Protein AF-A0AAV8D6K4-F1 (afdb_monomer)

Mean predicted aligned error: 6.18 Å

pLDDT: mean 89.31, std 12.91, range [36.22, 97.75]

Sequence (215 aa):
MILIIQLLLLISPSKTKAAEFDVGALPGCPDSCGGVTIPHPFGIGPNCSLSEVFELICKATINGTFAPHWGDFMLLDISLTLGQARMTNPISSQCYNRTTKKENYNDWKFDSGAFWFNHEKNKFFVIGCDTLAYVNFTNDENSYLGGCVSGCNSLETLTDGSCSGIGCCETSIPKGPYYLDFWFDDNFNSSMVSNFSPCSHAMLREEAGFMFNTD

Secondary structure (DSSP, 8-state):
-EEEEEP--------SS------SPPTTS--EETTEE--TT-EESTT-SSSGGGEEEEEE-TTS-EEEEETTEEEEEEETTTTEEEEE---EEEEEETTTTEEEEE--EEE-SS-EE-TTTEEEEEESSSEEEEEEEE-SS-EEEEEEEE--S-GGG--TT--BSSSEEEEEPPSS--EEEEEE-TT--GGGTTTT--EEEEEEEEGGG------

Organism: NCBI:txid906938

Nearest PDB structures (foldseek):
  7y1c-assembly1_Y  TM=4.227E-01  e=4.461E-01  Klebsiella phage Kp9
  4o9g-assembly1_B  TM=3.697E-01  e=3.994E-01  Thermoanaerobacterium thermosaccharolyticum
  8vbx-assembly1_A  TM=2.723E-01  e=1.252E-01  Pectobacterium phage PhiM1
  2ea7-assembly1_C  TM=3.488E-01  e=4.714E-01  Vigna angularis
  2ea7-assembly1_A  TM=3.496E-01  e=9.670E-01  Vigna angularis

Radius of gyration: 19.87 Å; Cα contacts (8 Å, |Δi|>4): 513; chains: 1; bounding box: 48×36×55 Å

Solvent-accessible surface area (backbone atoms only — not comparable to full-atom values): 11765 Å² total; per-residue (Å²): 82,52,31,43,34,32,52,80,71,84,77,70,90,65,96,60,79,85,76,74,75,57,81,46,33,44,90,96,37,55,45,57,35,61,89,29,62,31,33,50,55,28,16,45,60,90,88,22,27,79,45,78,92,34,43,35,47,75,40,76,45,97,86,76,46,46,35,30,19,51,86,93,26,43,50,67,44,65,37,78,91,76,30,32,35,35,30,41,46,81,68,24,36,45,32,42,37,82,88,80,71,42,77,44,76,44,69,50,69,46,75,57,88,76,37,24,44,32,38,92,50,27,30,38,37,30,41,23,29,39,38,36,37,38,34,40,38,27,45,98,88,50,77,45,82,47,62,30,51,12,41,58,92,53,79,87,79,50,53,70,64,45,48,83,29,45,41,16,12,61,32,82,48,68,82,57,25,30,31,42,40,42,48,69,45,85,90,41,59,22,74,92,40,41,91,84,28,32,48,30,38,39,36,65,30,33,48,95,81,61,70,48,69,88,125

InterPro domains:
  IPR025287 Wall-associated receptor kinase, galacturonan-binding domain [PF13947] (29-86)

Structure (mmCIF, N/CA/C/O backbone):
data_AF-A0AAV8D6K4-F1
#
_entry.id   AF-A0AAV8D6K4-F1
#
loop_
_atom_site.group_PDB
_atom_site.id
_atom_site.type_symbol
_atom_site.label_atom_id
_atom_site.label_alt_id
_atom_site.label_comp_id
_atom_site.label_asym_id
_atom_site.label_entity_id
_atom_site.label_seq_id
_atom_site.pdbx_PDB_ins_code
_atom_site.Cartn_x
_atom_site.Cartn_y
_atom_site.Cartn_z
_atom_site.occupancy
_atom_site.B_iso_or_equiv
_atom_site.auth_seq_id
_atom_site.auth_comp_id
_atom_site.auth_asym_id
_atom_site.auth_atom_id
_atom_site.pdbx_PDB_model_num
ATOM 1 N N . MET A 1 1 ? -3.703 3.431 -4.422 1.00 87.06 1 MET A N 1
ATOM 2 C CA . MET A 1 1 ? -4.084 2.015 -4.626 1.00 87.06 1 MET A CA 1
ATOM 3 C C . MET A 1 1 ? -5.089 1.608 -3.548 1.00 87.06 1 MET A C 1
ATOM 5 O O . MET A 1 1 ? -5.172 2.366 -2.599 1.00 87.06 1 MET A O 1
ATOM 9 N N . ILE A 1 2 ? -5.899 0.546 -3.691 1.00 91.75 2 ILE A N 1
ATOM 10 C CA . ILE A 1 2 ? -6.841 0.091 -2.639 1.00 91.75 2 ILE A CA 1
ATOM 11 C C . ILE A 1 2 ? -6.297 -1.178 -1.987 1.00 91.75 2 ILE A C 1
ATOM 13 O O . ILE A 1 2 ? -5.962 -2.124 -2.699 1.00 91.75 2 ILE A O 1
ATOM 17 N N . LEU A 1 3 ? -6.271 -1.211 -0.656 1.00 92.25 3 LEU A N 1
ATOM 18 C CA . LEU A 1 3 ? -5.969 -2.401 0.136 1.00 92.25 3 LEU A CA 1
ATOM 19 C C . LEU A 1 3 ? -7.034 -2.637 1.209 1.00 92.25 3 LEU A C 1
ATOM 21 O O . LEU A 1 3 ? -7.811 -1.740 1.551 1.00 92.25 3 LEU A O 1
ATOM 25 N N . ILE A 1 4 ? -7.036 -3.850 1.759 1.00 93.31 4 ILE A N 1
ATOM 26 C CA . ILE A 1 4 ? -7.942 -4.268 2.831 1.00 93.31 4 ILE A CA 1
ATOM 27 C C . ILE A 1 4 ? -7.167 -4.526 4.119 1.00 93.31 4 ILE A C 1
ATOM 29 O O . ILE A 1 4 ? -6.252 -5.348 4.148 1.00 93.31 4 ILE A O 1
ATOM 33 N N . ILE A 1 5 ? -7.585 -3.899 5.211 1.00 92.81 5 ILE A N 1
ATOM 34 C CA . ILE A 1 5 ? -7.131 -4.270 6.553 1.00 92.81 5 ILE A CA 1
ATOM 35 C C . ILE A 1 5 ? -8.176 -5.141 7.248 1.00 92.81 5 ILE A C 1
ATOM 37 O O . ILE A 1 5 ? -9.380 -4.997 7.027 1.00 92.81 5 ILE A O 1
ATOM 41 N N . GLN A 1 6 ? -7.706 -6.049 8.092 1.00 92.19 6 GLN A N 1
ATOM 42 C CA . GLN A 1 6 ? -8.512 -6.849 8.994 1.00 92.19 6 GLN A CA 1
ATOM 43 C C . GLN A 1 6 ? -8.582 -6.143 10.352 1.00 92.19 6 GLN A C 1
ATOM 45 O O . GLN A 1 6 ? -7.567 -5.891 11.001 1.00 92.19 6 GLN A O 1
ATOM 50 N N . LEU A 1 7 ? -9.802 -5.857 10.789 1.00 87.00 7 LEU A N 1
ATOM 51 C CA . LEU A 1 7 ? -10.106 -5.333 12.108 1.00 87.00 7 LEU A CA 1
ATOM 52 C C . LEU A 1 7 ? -10.040 -6.492 13.104 1.00 87.00 7 LEU A C 1
ATOM 54 O O . LEU A 1 7 ? -10.815 -7.447 13.015 1.00 87.00 7 LEU A O 1
ATOM 58 N N . LEU A 1 8 ? -9.111 -6.420 14.055 1.00 70.38 8 LEU A N 1
ATOM 59 C CA . LEU A 1 8 ? -9.079 -7.316 15.208 1.00 70.38 8 LEU A CA 1
ATOM 60 C C . LEU A 1 8 ? -10.223 -6.931 16.149 1.00 70.38 8 LEU A C 1
ATOM 62 O O . LEU A 1 8 ? -10.040 -6.222 17.135 1.00 70.38 8 LEU A O 1
ATOM 66 N N . LEU A 1 9 ? -11.440 -7.359 15.821 1.00 59.53 9 LEU A N 1
ATOM 67 C CA . LEU A 1 9 ? -12.560 -7.240 16.743 1.00 59.53 9 LEU A CA 1
ATOM 68 C C . LEU A 1 9 ? -12.293 -8.203 17.903 1.00 59.53 9 LEU A C 1
ATOM 70 O O . LEU A 1 9 ? -12.163 -9.410 17.697 1.00 59.53 9 LEU A O 1
ATOM 74 N N . LEU A 1 10 ? -12.175 -7.666 19.120 1.00 46.62 10 LEU A N 1
ATOM 75 C CA . LEU A 1 10 ? -12.068 -8.445 20.352 1.00 46.62 10 LEU A CA 1
ATOM 76 C C . LEU A 1 10 ? -13.366 -9.240 20.549 1.00 46.62 10 LEU A C 1
ATOM 78 O O . LEU A 1 10 ? -14.276 -8.808 21.255 1.00 46.62 10 LEU A O 1
ATOM 82 N N . ILE A 1 11 ? -13.473 -10.413 19.926 1.00 42.44 11 ILE A N 1
ATOM 83 C CA . ILE A 1 11 ? -14.537 -11.363 20.240 1.00 42.44 11 ILE A CA 1
ATOM 84 C C . ILE A 1 11 ? -14.150 -12.016 21.569 1.00 42.44 11 ILE A C 1
ATOM 86 O O . ILE A 1 11 ? -13.558 -13.092 21.610 1.00 42.44 11 ILE A O 1
ATOM 90 N N . SER A 1 12 ? -14.457 -11.349 22.681 1.00 36.22 12 SER A N 1
ATOM 91 C CA . SER A 1 12 ? -14.484 -12.023 23.978 1.00 36.22 12 SER A CA 1
ATOM 92 C C . SER A 1 12 ? -15.510 -13.161 23.882 1.00 36.22 12 SER A C 1
ATOM 94 O O . SER A 1 12 ? -16.661 -12.885 23.530 1.00 36.22 12 SER A O 1
ATOM 96 N N . PRO A 1 13 ? -15.168 -14.428 24.189 1.00 38.78 13 PRO A N 1
ATOM 97 C CA . PRO A 1 13 ? -16.145 -15.507 24.250 1.00 38.78 13 PRO A CA 1
ATOM 98 C C . PRO A 1 13 ? -16.976 -15.355 25.532 1.00 38.78 13 PRO A C 1
ATOM 100 O O . PRO A 1 13 ? -16.853 -16.126 26.482 1.00 38.78 13 PRO A O 1
ATOM 103 N N . SER A 1 14 ? -17.821 -14.331 25.586 1.00 39.22 14 SER A N 1
ATOM 104 C CA . SER A 1 14 ? -18.783 -14.150 26.664 1.00 39.22 14 SER A CA 1
ATOM 105 C C . SER A 1 14 ? -20.020 -14.983 26.350 1.00 39.22 14 SER A C 1
ATOM 107 O O . SER A 1 14 ? -20.708 -14.760 25.357 1.00 39.22 14 SER A O 1
ATOM 109 N N . LYS A 1 15 ? -20.324 -15.959 27.211 1.00 44.03 15 LYS A N 1
ATOM 110 C CA . LYS A 1 15 ? -21.619 -16.653 27.224 1.00 44.03 15 LYS A CA 1
ATOM 111 C C . LYS A 1 15 ? -22.705 -15.681 27.689 1.00 44.03 15 LYS A C 1
ATOM 113 O O . LYS A 1 15 ? -23.107 -15.702 28.849 1.00 44.03 15 LYS A O 1
ATOM 118 N N . THR A 1 16 ? -23.170 -14.793 26.824 1.00 40.78 16 THR A N 1
ATOM 119 C CA . THR A 1 16 ? -24.381 -13.988 27.040 1.00 40.78 16 THR A CA 1
ATOM 120 C C . THR A 1 16 ? -24.897 -13.533 25.676 1.00 40.78 16 THR A C 1
ATOM 122 O O . THR A 1 16 ? -24.140 -13.580 24.712 1.00 40.78 16 THR A O 1
ATOM 125 N N . LYS A 1 17 ? -26.198 -13.212 25.580 1.00 40.19 17 LYS A N 1
ATOM 126 C CA . LYS A 1 17 ? -26.925 -12.841 24.348 1.00 40.19 17 LYS A CA 1
ATOM 127 C C . LYS A 1 17 ? -26.039 -12.123 23.324 1.00 40.19 17 LYS A C 1
ATOM 129 O O . LYS A 1 17 ? -25.293 -11.238 23.725 1.00 40.19 17 LYS A O 1
ATOM 134 N N . ALA A 1 18 ? -26.183 -12.497 22.046 1.00 39.28 18 ALA A N 1
ATOM 135 C CA . ALA A 1 18 ? -25.525 -11.857 20.908 1.00 39.28 18 ALA A CA 1
ATOM 136 C C . ALA A 1 18 ? -25.394 -10.350 21.159 1.00 39.28 18 ALA A C 1
ATOM 138 O O . ALA A 1 18 ? -26.408 -9.661 21.265 1.00 39.28 18 ALA A O 1
ATOM 139 N N . ALA A 1 19 ? -24.161 -9.880 21.355 1.00 43.59 19 ALA A N 1
ATOM 140 C CA . ALA A 1 19 ? -23.895 -8.457 21.361 1.00 43.59 19 ALA A CA 1
ATOM 141 C C . ALA A 1 19 ? -24.289 -7.969 19.968 1.00 43.59 19 ALA A C 1
ATOM 143 O O . ALA A 1 19 ? -23.699 -8.398 18.974 1.00 43.59 19 ALA A O 1
ATOM 144 N N . GLU A 1 20 ? -25.339 -7.157 19.884 1.00 45.62 20 GLU A N 1
ATOM 145 C CA . GLU A 1 20 ? -25.573 -6.360 18.690 1.00 45.62 20 GLU A CA 1
ATOM 146 C C . GLU A 1 20 ? -24.316 -5.504 18.534 1.00 45.62 20 GLU A C 1
ATOM 148 O O . GLU A 1 20 ? -24.018 -4.667 19.386 1.00 45.62 20 GLU A O 1
ATOM 153 N N . PHE A 1 21 ? -23.511 -5.790 17.506 1.00 51.59 21 PHE A N 1
ATOM 154 C CA . PHE A 1 21 ? -22.532 -4.820 17.040 1.00 51.59 21 PHE A CA 1
ATOM 155 C C . PHE A 1 21 ? -23.336 -3.570 16.727 1.00 51.59 21 PHE A C 1
ATOM 157 O O . PHE A 1 21 ? -24.184 -3.615 15.834 1.00 51.59 21 PHE A O 1
ATOM 164 N N . ASP A 1 22 ? -23.139 -2.510 17.507 1.00 54.12 22 ASP A N 1
ATOM 165 C CA . ASP A 1 22 ? -23.798 -1.247 17.227 1.00 54.12 22 ASP A CA 1
ATOM 166 C C . ASP A 1 22 ? -23.313 -0.793 15.848 1.00 54.12 22 ASP A C 1
ATOM 168 O O . ASP A 1 22 ? -22.132 -0.519 15.636 1.00 54.12 22 ASP A O 1
ATOM 172 N N . VAL A 1 23 ? -24.217 -0.851 14.872 1.00 65.12 23 VAL A N 1
ATOM 173 C CA . VAL A 1 23 ? -23.925 -0.548 13.465 1.00 65.12 23 VAL A CA 1
ATOM 174 C C . VAL A 1 23 ? -23.790 0.972 13.271 1.00 65.12 23 VAL A C 1
ATOM 176 O O . VAL A 1 23 ? -23.446 1.428 12.183 1.00 65.12 23 VAL A O 1
ATOM 179 N N . GLY A 1 24 ? -24.056 1.765 14.316 1.00 82.12 24 GLY A N 1
ATOM 180 C CA . GLY A 1 24 ? -23.991 3.221 14.303 1.00 82.12 24 GLY A CA 1
ATOM 181 C C . GLY A 1 24 ? -22.748 3.814 14.968 1.00 82.12 24 GLY A C 1
ATOM 182 O O . GLY A 1 24 ? -21.944 3.135 15.611 1.00 82.12 24 GLY A O 1
ATOM 183 N N . ALA A 1 25 ? -22.600 5.128 14.807 1.00 91.25 25 ALA A N 1
ATOM 184 C CA . ALA A 1 25 ? -21.676 5.920 15.608 1.00 91.25 25 ALA A CA 1
ATOM 185 C C . ALA A 1 25 ? -22.164 6.056 17.055 1.00 91.25 25 ALA A C 1
ATOM 187 O O . ALA A 1 25 ? -23.356 5.947 17.349 1.00 91.25 25 ALA A O 1
ATOM 188 N N . LEU A 1 26 ? -21.232 6.387 17.952 1.00 92.44 26 LEU A N 1
ATOM 189 C CA . LEU A 1 26 ? -21.556 6.788 19.319 1.00 92.44 26 LEU A CA 1
ATOM 190 C C . LEU A 1 26 ? -22.576 7.951 19.331 1.00 92.44 26 LEU A C 1
ATOM 192 O O . LEU A 1 26 ? -22.467 8.874 18.518 1.00 92.44 26 LEU A O 1
ATOM 196 N N . PRO A 1 27 ? -23.558 7.964 20.254 1.00 92.12 27 PRO A N 1
ATOM 197 C CA . PRO A 1 27 ? -24.543 9.038 20.330 1.00 92.12 27 PRO A CA 1
ATOM 198 C C . PRO A 1 27 ? -23.899 10.425 20.452 1.00 92.12 27 PRO A C 1
ATOM 200 O O . PRO A 1 27 ? -23.097 10.673 21.349 1.00 92.12 27 PRO A O 1
ATOM 203 N N . GLY A 1 28 ? -24.288 11.346 19.566 1.00 93.94 28 GLY A N 1
ATOM 204 C CA . GLY A 1 28 ? -23.727 12.701 19.511 1.00 93.94 28 GLY A CA 1
ATOM 205 C C . GLY A 1 28 ? -22.452 12.833 18.671 1.00 93.94 28 GLY A C 1
ATOM 206 O O . GLY A 1 28 ? -21.945 13.945 18.534 1.00 93.94 28 GLY A O 1
ATOM 207 N N . CYS A 1 29 ? -21.968 11.739 18.080 1.00 96.75 29 CYS A N 1
ATOM 208 C CA . CYS A 1 29 ? -20.830 11.731 17.170 1.00 96.75 29 CYS A CA 1
ATOM 209 C C . CYS A 1 29 ? -21.268 11.682 15.700 1.00 96.75 29 CYS A C 1
ATOM 211 O O . CYS A 1 29 ? -22.356 11.184 15.398 1.00 96.75 29 CYS A O 1
ATOM 213 N N . PRO A 1 30 ? -20.434 12.180 14.769 1.00 96.31 30 PRO A N 1
ATOM 214 C CA . PRO A 1 30 ? -20.684 12.029 13.341 1.00 96.31 30 PRO A CA 1
ATOM 215 C C . PRO A 1 30 ? -20.755 10.551 12.943 1.00 96.31 30 PRO A C 1
ATOM 217 O O . PRO A 1 30 ? -19.841 9.783 13.235 1.00 96.31 30 PRO A O 1
ATOM 220 N N . ASP A 1 31 ? -21.821 10.179 12.237 1.00 95.56 31 ASP A N 1
ATOM 221 C CA . ASP A 1 31 ? -22.069 8.820 11.741 1.00 95.56 31 ASP A CA 1
ATOM 222 C C . ASP A 1 31 ? -21.522 8.569 10.333 1.00 95.56 31 ASP A C 1
ATOM 224 O O . ASP A 1 31 ? -21.552 7.445 9.832 1.00 95.56 31 ASP A O 1
ATOM 228 N N . SER A 1 32 ? -21.033 9.616 9.674 1.00 95.88 32 SER A N 1
ATOM 229 C CA . SER A 1 32 ? -20.565 9.554 8.301 1.00 95.88 32 SER A CA 1
ATOM 230 C C . SER A 1 32 ? -19.600 10.692 7.967 1.00 95.88 32 SER A C 1
ATOM 232 O O . SER A 1 32 ? -19.623 11.774 8.555 1.00 95.88 32 SER A O 1
ATOM 234 N N . CYS A 1 33 ? -18.735 10.449 6.986 1.00 96.75 33 CYS A N 1
ATOM 235 C CA . CYS A 1 33 ? -17.894 11.462 6.356 1.00 96.75 33 CYS A CA 1
ATOM 236 C C . CYS A 1 33 ? -17.706 11.080 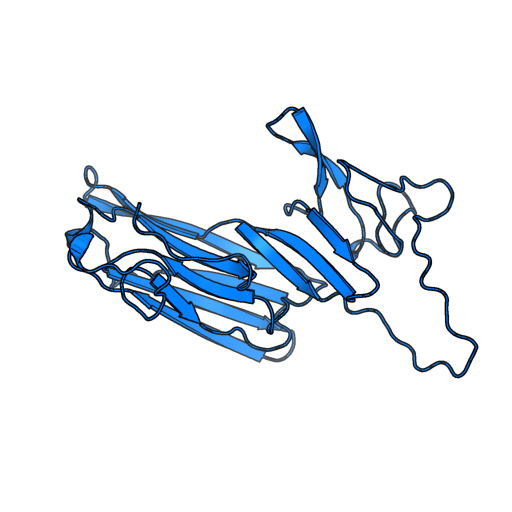4.889 1.00 96.75 33 CYS A C 1
ATOM 238 O O . CYS A 1 33 ? -17.358 9.943 4.588 1.00 96.75 33 CYS A O 1
ATOM 240 N N . GLY A 1 34 ? -17.949 11.999 3.951 1.00 94.25 34 GLY A N 1
ATOM 241 C CA . GLY A 1 34 ? -17.669 11.721 2.537 1.00 94.25 34 GLY A CA 1
ATOM 242 C C . GLY A 1 34 ? -18.483 10.589 1.905 1.00 94.25 34 GLY A C 1
ATOM 243 O O . GLY A 1 34 ? -18.041 10.009 0.921 1.00 94.25 34 GLY A O 1
ATOM 244 N N . GLY A 1 35 ? -19.637 10.239 2.481 1.00 93.12 35 GLY A N 1
ATOM 245 C CA . GLY A 1 35 ? -20.432 9.079 2.062 1.00 93.12 35 GLY A CA 1
ATOM 246 C C . GLY A 1 35 ? -19.975 7.740 2.654 1.00 93.12 35 GLY A C 1
ATOM 247 O O . GLY A 1 35 ? -20.595 6.723 2.365 1.00 93.12 35 GLY A O 1
ATOM 248 N N . VAL A 1 36 ? -18.941 7.732 3.498 1.00 95.56 36 VAL A N 1
ATOM 249 C CA . VAL A 1 36 ? -18.495 6.555 4.255 1.00 95.56 36 VAL A CA 1
ATOM 250 C C . VAL A 1 36 ? -19.143 6.584 5.636 1.00 95.56 36 VAL A C 1
ATOM 252 O O . VAL A 1 36 ? -19.017 7.580 6.351 1.00 95.56 36 VAL A O 1
ATOM 255 N N . THR A 1 37 ? -19.830 5.506 6.011 1.00 95.75 37 THR A N 1
ATOM 256 C CA . THR A 1 37 ? -20.395 5.321 7.356 1.00 95.75 37 THR A CA 1
ATOM 257 C C . THR A 1 37 ? -19.285 5.071 8.373 1.00 95.75 37 THR A C 1
ATOM 259 O O . THR A 1 37 ? -18.358 4.307 8.110 1.00 95.75 37 THR A O 1
ATOM 262 N N . ILE A 1 38 ? -19.390 5.702 9.543 1.00 96.00 38 ILE A N 1
ATOM 263 C CA . ILE A 1 38 ? -18.428 5.615 10.643 1.00 96.00 38 ILE A CA 1
ATOM 264 C C . ILE A 1 38 ?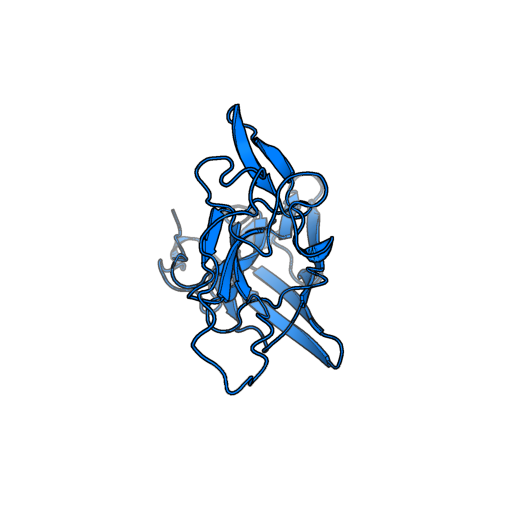 -19.090 4.911 11.829 1.00 96.00 38 ILE A C 1
ATOM 266 O O . ILE A 1 38 ? -19.772 5.558 12.621 1.00 96.00 38 ILE A O 1
ATOM 270 N N . PRO A 1 39 ? -18.932 3.587 11.957 1.00 93.94 39 PRO A N 1
ATOM 271 C CA . PRO A 1 39 ? -19.501 2.854 13.073 1.00 93.94 39 PRO A CA 1
ATOM 272 C C . PRO A 1 39 ? -18.511 2.768 14.242 1.00 93.94 39 PRO A C 1
ATOM 274 O O . PRO A 1 39 ? -17.294 2.709 14.044 1.00 93.94 39 PRO A O 1
ATOM 277 N N . HIS A 1 40 ? -19.021 2.668 15.468 1.00 90.69 40 HIS A N 1
ATOM 278 C CA . HIS A 1 40 ? -18.185 2.359 16.628 1.00 90.69 40 HIS A CA 1
ATOM 279 C C . HIS A 1 40 ? -17.490 0.989 16.429 1.00 90.69 40 HIS A C 1
ATOM 281 O O . HIS A 1 40 ? -18.150 0.032 16.025 1.00 90.69 40 HIS A O 1
ATOM 287 N N . PRO A 1 41 ? -16.178 0.821 16.697 1.00 92.44 41 PRO A N 1
ATOM 288 C CA . PRO A 1 41 ? -15.310 1.637 17.556 1.00 92.44 41 PRO A CA 1
ATOM 289 C C . PRO A 1 41 ? -14.663 2.865 16.910 1.00 92.44 41 PRO A C 1
ATOM 291 O O . PRO A 1 41 ? -13.971 3.606 17.613 1.00 92.44 41 PRO A O 1
ATOM 294 N N . PHE A 1 42 ? -14.867 3.087 15.611 1.00 94.25 42 PHE A N 1
ATOM 295 C CA . PHE A 1 42 ? -14.349 4.263 14.918 1.00 94.25 42 PHE A CA 1
ATOM 296 C C . PHE A 1 42 ? -15.137 5.516 15.265 1.00 94.25 42 PHE A C 1
ATOM 298 O O . PHE A 1 42 ? -16.328 5.457 15.567 1.00 94.25 42 PHE A O 1
ATOM 305 N N . GLY A 1 43 ? -14.468 6.664 15.186 1.00 95.69 43 GLY A N 1
ATOM 306 C CA . GLY A 1 43 ? -15.106 7.932 15.500 1.00 95.69 43 GLY A CA 1
ATOM 307 C C . GLY A 1 43 ? -14.357 9.148 15.005 1.00 95.69 43 GLY A C 1
ATOM 308 O O . GLY A 1 43 ? -13.137 9.125 14.866 1.00 95.69 43 GLY A O 1
ATOM 309 N N . ILE A 1 44 ? -15.110 10.221 14.771 1.00 97.06 44 ILE A N 1
ATOM 310 C CA . ILE A 1 44 ? -14.582 11.527 14.379 1.00 97.06 44 ILE A CA 1
ATOM 311 C C . ILE A 1 44 ? -14.852 12.517 15.507 1.00 97.06 44 ILE A C 1
ATOM 313 O O . ILE A 1 44 ? -16.005 12.813 15.820 1.00 97.06 44 ILE A O 1
ATOM 317 N N . GLY A 1 45 ? -13.783 13.073 16.069 1.00 95.81 45 GLY A N 1
ATOM 318 C CA . GLY A 1 45 ? -13.849 14.090 17.112 1.00 95.81 45 GLY A CA 1
ATOM 319 C C . GLY A 1 45 ? -13.694 13.552 18.540 1.00 95.81 45 GLY A C 1
ATOM 320 O O . GLY A 1 45 ? -13.541 12.347 18.757 1.00 95.81 45 GLY A O 1
ATOM 321 N N . PRO A 1 46 ? -13.702 14.456 19.535 1.00 95.06 46 PRO A N 1
ATOM 322 C CA . PRO A 1 46 ? -13.358 14.118 20.913 1.00 95.06 46 PRO A CA 1
ATOM 323 C C . PRO A 1 46 ? -14.329 13.108 21.529 1.00 95.06 46 PRO A C 1
ATOM 325 O O . PRO A 1 46 ? -15.537 13.331 21.520 1.00 95.06 46 PRO A O 1
ATOM 328 N N . ASN A 1 47 ? -13.792 12.039 22.127 1.00 94.62 47 ASN A N 1
ATOM 329 C CA . ASN A 1 47 ? -14.553 10.956 22.770 1.00 94.62 47 ASN A CA 1
ATOM 330 C C . ASN A 1 47 ? -15.535 10.217 21.841 1.00 94.62 47 ASN A C 1
ATOM 332 O O . ASN A 1 47 ? -16.482 9.598 22.324 1.00 94.62 47 ASN A O 1
ATOM 336 N N . CYS A 1 48 ? -15.323 10.281 20.523 1.00 96.00 48 CYS A N 1
ATOM 337 C CA . CYS A 1 48 ? -16.172 9.600 19.546 1.00 96.00 48 CYS A CA 1
ATOM 338 C C . CYS A 1 48 ? -15.640 8.244 19.088 1.00 96.00 48 CYS A C 1
ATOM 340 O O . CYS A 1 48 ? -16.373 7.505 18.438 1.00 96.00 48 CYS A O 1
ATOM 342 N N . SER A 1 49 ? -14.389 7.918 19.401 1.00 94.69 49 SER A N 1
ATOM 343 C CA . SER A 1 49 ? -13.767 6.624 19.131 1.00 94.69 49 SER A CA 1
ATOM 344 C C . SER A 1 49 ? -13.504 5.874 20.439 1.00 94.69 49 SER A C 1
ATOM 346 O O . SER A 1 49 ? -13.395 6.475 21.509 1.00 94.69 49 SER A O 1
ATOM 348 N N . LEU A 1 50 ? -13.382 4.546 20.360 1.00 92.62 50 LEU A N 1
ATOM 349 C CA . LEU A 1 50 ? -13.070 3.701 21.522 1.00 92.62 50 LEU A CA 1
ATOM 350 C C . LEU A 1 50 ? -11.685 4.011 22.119 1.00 92.62 50 LEU A C 1
ATOM 352 O O . LEU A 1 50 ? -11.472 3.887 23.323 1.00 92.62 50 LEU A O 1
ATOM 356 N N . SER A 1 51 ? -10.736 4.376 21.258 1.00 91.31 51 SER A N 1
ATOM 357 C CA . SER A 1 51 ? -9.362 4.744 21.599 1.00 91.31 51 SER A CA 1
ATOM 358 C C . SER A 1 51 ? -8.699 5.439 20.408 1.00 91.31 51 SER A C 1
ATOM 360 O O . SER A 1 51 ? -9.227 5.390 19.296 1.00 91.31 51 SER A O 1
ATOM 362 N N . GLU A 1 52 ? -7.501 5.990 20.609 1.00 90.69 52 GLU A N 1
ATOM 363 C CA . GLU A 1 52 ? -6.736 6.709 19.575 1.00 90.69 52 GLU A CA 1
ATOM 364 C C . GLU A 1 52 ? -6.522 5.889 18.288 1.00 90.69 52 GLU A C 1
ATOM 366 O O . GLU A 1 52 ? -6.629 6.428 17.193 1.00 90.69 52 GLU A O 1
ATOM 371 N N . VAL A 1 53 ? -6.332 4.564 18.378 1.00 89.38 53 VAL A N 1
ATOM 372 C CA . VAL A 1 53 ? -6.159 3.709 17.180 1.00 89.38 53 VAL A CA 1
ATOM 373 C C . VAL A 1 53 ? -7.390 3.656 16.261 1.00 89.38 53 VAL A C 1
ATOM 375 O O . VAL A 1 53 ? -7.260 3.306 15.090 1.00 89.38 53 VAL A O 1
ATOM 378 N N . PHE A 1 54 ? -8.573 4.009 16.773 1.00 92.25 54 PHE A N 1
ATOM 379 C CA . PHE A 1 54 ? -9.833 4.066 16.026 1.00 92.25 54 PHE A CA 1
ATOM 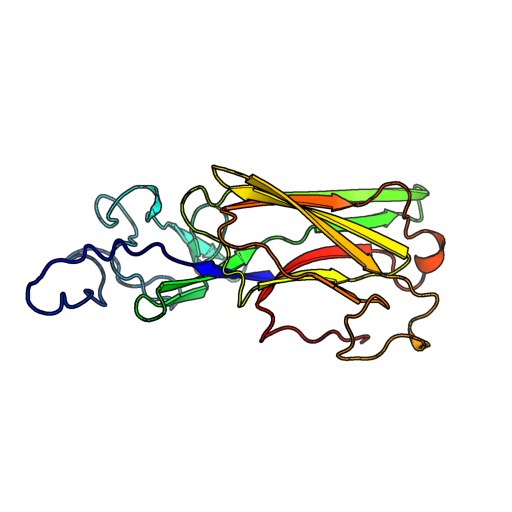380 C C . PHE A 1 54 ? -10.259 5.506 15.691 1.00 92.25 54 PHE A C 1
ATOM 382 O O . PHE A 1 54 ? -11.351 5.724 15.159 1.00 92.25 54 PHE A O 1
ATOM 389 N N . GLU A 1 55 ? -9.439 6.502 16.024 1.00 94.56 55 GLU A N 1
ATOM 390 C CA . GLU A 1 55 ? -9.734 7.893 15.704 1.00 94.56 55 GLU A CA 1
ATOM 391 C C . GLU A 1 55 ? -9.591 8.150 14.201 1.00 94.56 55 GLU A C 1
ATOM 393 O O . GLU A 1 55 ? -8.615 7.755 13.558 1.00 94.56 55 GLU A O 1
ATOM 398 N N . LEU A 1 56 ? -10.589 8.830 13.640 1.00 96.06 56 LEU A N 1
ATOM 399 C CA . LEU A 1 56 ? -10.640 9.232 12.245 1.00 96.06 56 LEU A CA 1
ATOM 400 C C . LEU A 1 56 ? -10.722 10.748 12.128 1.00 96.06 56 LEU A C 1
ATOM 402 O O . LEU A 1 56 ? -11.376 11.431 12.916 1.00 96.06 56 LEU A O 1
ATOM 406 N N . ILE A 1 57 ? -10.128 11.272 11.060 1.00 96.56 57 ILE A N 1
ATOM 407 C CA . ILE A 1 57 ? -10.188 12.693 10.726 1.00 96.56 57 ILE A CA 1
ATOM 408 C C . ILE A 1 57 ? -10.924 12.857 9.400 1.00 96.56 57 ILE A C 1
ATOM 410 O O . ILE A 1 57 ? -10.503 12.329 8.373 1.00 96.56 57 ILE A O 1
ATOM 414 N N . CYS A 1 58 ? -12.008 13.631 9.395 1.00 96.88 58 CYS A N 1
ATOM 415 C CA . CYS A 1 58 ? -12.709 13.992 8.165 1.00 96.88 58 CYS A CA 1
ATOM 416 C C . CYS A 1 58 ? -11.979 15.162 7.486 1.00 96.88 58 CYS A C 1
ATOM 418 O O . CYS A 1 58 ? -12.017 16.289 7.981 1.00 96.88 58 CYS A O 1
ATOM 420 N N . LYS A 1 59 ? -11.284 14.898 6.372 1.00 95.25 59 LYS A N 1
ATOM 421 C CA . LYS A 1 59 ? -10.477 15.898 5.647 1.00 95.25 59 LYS A CA 1
ATOM 422 C C . LYS A 1 59 ? -11.056 16.167 4.262 1.00 95.25 59 LYS A C 1
ATOM 424 O O . LYS A 1 59 ? -11.643 15.273 3.650 1.00 95.25 59 LYS A O 1
ATOM 429 N N . ALA A 1 60 ? -10.859 17.388 3.765 1.00 93.81 60 ALA A N 1
ATOM 430 C CA . ALA A 1 60 ? -11.166 17.725 2.382 1.00 93.81 60 ALA A CA 1
ATOM 431 C C . ALA A 1 60 ? -10.189 17.012 1.430 1.00 93.81 60 ALA A C 1
ATOM 433 O O . ALA A 1 60 ? -8.987 16.954 1.690 1.00 93.81 60 ALA A O 1
ATOM 434 N N . THR A 1 61 ? -10.706 16.477 0.330 1.00 87.56 61 THR A N 1
ATOM 435 C CA . THR A 1 61 ? -9.930 15.860 -0.747 1.00 87.56 61 THR A CA 1
ATOM 436 C C . THR A 1 61 ? -9.547 16.909 -1.792 1.00 87.56 61 THR A C 1
ATOM 438 O O . THR A 1 61 ? -10.100 18.010 -1.837 1.00 87.56 61 THR A O 1
ATOM 441 N N . ILE A 1 62 ? -8.634 16.547 -2.695 1.00 85.25 62 ILE A N 1
ATOM 442 C CA . ILE A 1 62 ? -8.198 17.403 -3.814 1.00 85.25 62 ILE A CA 1
ATOM 443 C C . ILE A 1 62 ? -9.379 17.808 -4.717 1.00 85.25 62 ILE A C 1
ATOM 445 O O . ILE A 1 62 ? -9.367 18.881 -5.313 1.00 85.25 62 ILE A O 1
ATOM 449 N N . ASN A 1 63 ? -10.430 16.986 -4.769 1.00 86.69 63 ASN A N 1
ATOM 450 C CA . ASN A 1 63 ? -11.619 17.231 -5.583 1.00 86.69 63 ASN A CA 1
ATOM 451 C C . ASN A 1 63 ? -12.671 18.102 -4.871 1.00 86.69 63 ASN A C 1
ATOM 453 O O . ASN A 1 63 ? -13.783 18.248 -5.372 1.00 86.69 63 ASN A O 1
ATOM 457 N N . GLY A 1 64 ? -12.359 18.647 -3.690 1.00 86.44 64 GLY A N 1
ATOM 458 C CA . GLY A 1 64 ? -13.285 19.463 -2.899 1.00 86.44 64 GLY A CA 1
ATOM 459 C C . GLY A 1 64 ? -14.384 18.666 -2.186 1.00 86.44 64 GLY A C 1
ATOM 460 O O . GLY A 1 64 ? -15.312 19.263 -1.644 1.00 86.44 64 GLY A O 1
ATOM 461 N N . THR A 1 65 ? -14.297 17.333 -2.171 1.00 91.88 65 THR A N 1
ATOM 462 C CA . THR A 1 65 ? -15.162 16.469 -1.350 1.00 91.88 65 THR A CA 1
ATOM 463 C C . THR A 1 65 ? -14.533 16.238 0.023 1.00 91.88 65 THR A C 1
ATOM 465 O O . THR A 1 65 ? -13.440 16.725 0.286 1.00 91.88 65 THR A O 1
ATOM 468 N N . PHE A 1 66 ? -15.194 15.495 0.910 1.00 94.94 66 PHE A N 1
ATOM 469 C CA . PHE A 1 66 ? -14.610 15.054 2.180 1.00 94.94 66 PHE A CA 1
ATOM 470 C C . PHE A 1 66 ? -14.410 13.544 2.169 1.00 94.94 66 PHE A C 1
ATOM 472 O O . PHE A 1 66 ? -15.130 12.847 1.460 1.00 94.94 66 PHE A O 1
ATOM 479 N N . ALA A 1 67 ? -13.456 13.049 2.951 1.00 95.75 67 ALA A N 1
ATOM 480 C CA . ALA A 1 67 ? -13.289 11.625 3.203 1.00 95.75 67 ALA A CA 1
ATOM 481 C C . ALA A 1 67 ? -12.688 11.379 4.598 1.00 95.75 67 ALA A C 1
ATOM 483 O O . ALA A 1 67 ? -11.878 12.192 5.074 1.00 95.75 67 ALA A O 1
ATOM 484 N N . PRO A 1 68 ? -13.069 10.280 5.271 1.00 96.75 68 PRO A N 1
ATOM 485 C CA . PRO A 1 68 ? -12.466 9.905 6.536 1.00 96.75 68 PRO A CA 1
ATOM 486 C C . PRO A 1 68 ? -11.051 9.401 6.288 1.00 96.75 68 PRO A C 1
ATOM 488 O O . PRO A 1 68 ? -10.806 8.614 5.376 1.00 96.75 68 PRO A O 1
ATOM 491 N N . HIS A 1 69 ? -10.119 9.863 7.107 1.00 94.25 69 HIS A N 1
ATOM 492 C CA . HIS A 1 69 ? -8.731 9.442 7.072 1.00 94.25 69 HIS A CA 1
ATOM 493 C C . HIS A 1 69 ? -8.353 8.794 8.390 1.00 94.25 69 HIS A C 1
ATOM 495 O O . HIS A 1 69 ? -8.661 9.319 9.461 1.00 94.25 69 HIS A O 1
ATOM 501 N N . TRP A 1 70 ? -7.636 7.689 8.282 1.00 91.31 70 TRP A N 1
ATOM 502 C CA . TRP A 1 70 ? -6.915 7.072 9.374 1.00 91.31 70 TRP A CA 1
ATOM 503 C C . TRP A 1 70 ? -5.426 7.338 9.153 1.00 91.31 70 TRP A C 1
ATOM 505 O O . TRP A 1 70 ? -4.827 6.817 8.213 1.00 91.31 70 TRP A O 1
ATOM 515 N N . GLY A 1 71 ? -4.855 8.254 9.939 1.00 86.50 71 GLY A N 1
ATOM 516 C CA . GLY A 1 71 ? -3.538 8.828 9.647 1.00 86.50 71 GLY A CA 1
ATOM 517 C C . GLY A 1 71 ? -3.500 9.499 8.265 1.00 86.50 71 GLY A C 1
ATOM 518 O O . GLY A 1 71 ? -4.256 10.443 7.996 1.00 86.50 71 GLY A O 1
ATOM 519 N N . ASP A 1 72 ? -2.630 8.986 7.393 1.00 84.31 72 ASP A N 1
ATOM 520 C CA . ASP A 1 72 ? -2.463 9.430 6.001 1.00 84.31 72 ASP A CA 1
ATOM 521 C C . ASP A 1 72 ? -3.316 8.632 4.997 1.00 84.31 72 ASP A C 1
ATOM 523 O O . ASP A 1 72 ? -3.322 8.927 3.801 1.00 84.31 72 ASP A O 1
ATOM 527 N N . PHE A 1 73 ? -4.070 7.636 5.468 1.00 88.56 73 PHE A N 1
ATOM 528 C CA . PHE A 1 73 ? -4.812 6.706 4.621 1.00 88.56 73 PHE A CA 1
ATOM 529 C C . PHE A 1 73 ? -6.279 7.105 4.550 1.00 88.56 73 PHE A C 1
ATOM 531 O O . PHE A 1 73 ? -6.981 7.147 5.560 1.00 88.56 73 PHE A O 1
ATOM 538 N N . MET A 1 74 ? -6.764 7.374 3.342 1.00 93.44 74 MET A N 1
ATOM 539 C CA . MET A 1 74 ? -8.182 7.621 3.106 1.00 93.44 74 MET A CA 1
ATOM 540 C C . MET A 1 74 ? -8.957 6.303 3.193 1.00 93.44 74 MET A C 1
ATOM 542 O O . MET A 1 74 ? -8.637 5.341 2.492 1.00 93.44 74 MET A O 1
ATOM 546 N N . LEU A 1 75 ? -9.988 6.262 4.030 1.00 94.69 75 LEU A N 1
ATOM 547 C CA . LEU A 1 75 ? -10.911 5.137 4.127 1.00 94.69 75 LEU A CA 1
ATOM 548 C C . LEU A 1 75 ? -11.999 5.250 3.058 1.00 94.69 75 LEU A C 1
ATOM 550 O O . LEU A 1 75 ? -12.532 6.327 2.796 1.00 94.69 75 LEU A O 1
ATOM 554 N N . LEU A 1 76 ? -12.319 4.111 2.452 1.00 95.12 76 LEU A N 1
ATOM 555 C CA . LEU A 1 76 ? -13.346 3.973 1.421 1.00 95.12 76 LEU A CA 1
ATOM 556 C C . LEU A 1 76 ? -14.598 3.281 1.953 1.00 95.12 76 LEU A C 1
ATOM 558 O O . LEU A 1 76 ? -15.696 3.582 1.504 1.00 95.12 76 LEU A O 1
ATOM 562 N N . ASP A 1 77 ? -14.418 2.328 2.865 1.00 94.81 77 ASP A N 1
ATOM 563 C CA . ASP A 1 77 ? -15.504 1.558 3.461 1.00 94.81 77 ASP A CA 1
ATOM 564 C C . ASP A 1 77 ? -15.044 0.902 4.767 1.00 94.81 77 ASP A C 1
ATOM 566 O O . ASP A 1 77 ? -13.874 0.522 4.899 1.00 94.81 77 ASP A O 1
ATOM 570 N N . ILE A 1 78 ? -15.973 0.745 5.710 1.00 93.88 78 ILE A N 1
ATOM 571 C CA . ILE A 1 78 ? -15.772 0.035 6.975 1.00 93.88 78 ILE A CA 1
ATOM 572 C C . ILE A 1 78 ? -16.909 -0.973 7.125 1.00 93.88 78 ILE A C 1
ATOM 574 O O . ILE A 1 78 ? -18.071 -0.609 7.285 1.00 93.88 78 ILE A O 1
ATOM 578 N N . SER A 1 79 ? -16.564 -2.257 7.141 1.00 91.62 79 SER A N 1
ATOM 579 C CA . SER A 1 79 ? -17.512 -3.347 7.329 1.00 91.62 79 SER A CA 1
ATOM 580 C C . SER A 1 79 ? -17.221 -4.075 8.635 1.00 91.62 79 SER A C 1
ATOM 582 O O . SER A 1 79 ? -16.329 -4.922 8.715 1.00 91.62 79 SER A O 1
ATOM 584 N N . LEU A 1 80 ? -18.007 -3.779 9.673 1.00 88.25 80 LEU A N 1
ATOM 585 C CA . LEU A 1 80 ? -17.909 -4.492 10.952 1.00 88.25 80 LEU A CA 1
ATOM 586 C C . LEU A 1 80 ? -18.325 -5.959 10.831 1.00 88.25 80 LEU A C 1
ATOM 588 O O . LEU A 1 80 ? -17.746 -6.816 11.490 1.00 88.25 80 LEU A O 1
ATOM 592 N N . THR A 1 81 ? -19.282 -6.266 9.952 1.00 87.88 81 THR A N 1
ATOM 593 C CA . THR A 1 81 ? -19.742 -7.641 9.710 1.00 87.88 81 THR A CA 1
ATOM 594 C C . THR A 1 81 ? -18.656 -8.511 9.086 1.00 87.88 81 THR A C 1
ATOM 596 O O . THR A 1 81 ? -18.543 -9.684 9.431 1.00 87.88 81 THR A O 1
ATOM 599 N N . LEU A 1 82 ? -17.831 -7.941 8.202 1.00 89.06 82 LEU A N 1
ATOM 600 C CA . LEU A 1 82 ? -16.656 -8.613 7.640 1.00 89.06 82 LEU A CA 1
ATOM 601 C C . LEU A 1 82 ? -15.403 -8.448 8.515 1.00 89.06 82 LEU A C 1
ATOM 603 O O . LEU A 1 82 ? -14.381 -9.085 8.251 1.00 89.06 82 LEU A O 1
ATOM 607 N N . GLY A 1 83 ? -15.463 -7.586 9.534 1.00 90.06 83 GLY A N 1
ATOM 608 C CA . GLY A 1 83 ? -14.310 -7.175 10.328 1.00 90.06 83 GLY A CA 1
ATOM 609 C C . GLY A 1 83 ? -13.204 -6.587 9.455 1.00 90.06 83 GLY A C 1
ATOM 610 O O . GLY A 1 83 ? -12.045 -6.947 9.625 1.00 90.06 83 GLY A O 1
ATOM 611 N N . GLN A 1 84 ? -13.546 -5.757 8.469 1.00 92.88 84 GLN A N 1
ATOM 612 C CA . GLN A 1 84 ? -12.609 -5.251 7.463 1.00 92.88 84 GLN A CA 1
ATOM 613 C C . GLN A 1 84 ? -12.824 -3.769 7.190 1.00 92.88 84 GLN A C 1
ATOM 615 O O . GLN A 1 84 ? -13.939 -3.264 7.294 1.00 92.88 84 GLN A O 1
ATOM 620 N N . ALA A 1 85 ? -11.760 -3.089 6.776 1.00 93.62 85 ALA A N 1
ATOM 621 C CA . ALA A 1 85 ? -11.856 -1.756 6.199 1.00 93.62 85 ALA A CA 1
ATOM 622 C C . ALA A 1 85 ? -11.055 -1.685 4.897 1.00 93.62 85 ALA A C 1
ATOM 624 O O . ALA A 1 85 ? -9.988 -2.294 4.772 1.00 93.62 85 ALA A O 1
ATOM 625 N N . ARG A 1 86 ? -11.585 -0.945 3.921 1.00 95.06 86 ARG A N 1
ATOM 626 C CA . ARG A 1 86 ? -10.927 -0.671 2.639 1.00 95.06 86 ARG A CA 1
ATOM 627 C C . ARG A 1 86 ? -10.321 0.720 2.700 1.00 95.06 86 ARG A C 1
ATOM 629 O O . ARG A 1 86 ? -11.014 1.675 3.044 1.00 95.06 86 ARG A O 1
ATOM 636 N N . MET A 1 87 ? -9.047 0.845 2.348 1.00 92.62 87 MET A N 1
ATOM 637 C CA . MET A 1 87 ? -8.331 2.120 2.403 1.00 92.62 87 MET A CA 1
ATOM 638 C C . MET A 1 87 ? -7.426 2.320 1.201 1.00 92.62 87 MET A C 1
ATOM 640 O O . MET A 1 87 ? -7.043 1.358 0.531 1.00 92.62 87 MET A O 1
ATOM 644 N N . THR A 1 88 ? -7.056 3.572 0.948 1.00 91.56 88 THR A N 1
ATOM 645 C CA . THR A 1 88 ? -6.075 3.888 -0.081 1.00 91.56 88 THR A CA 1
ATOM 646 C C . THR A 1 88 ? -4.655 3.884 0.455 1.00 91.56 88 THR A C 1
ATOM 648 O O . THR A 1 88 ? -4.421 4.517 1.476 1.00 91.56 88 THR A O 1
ATOM 651 N N . ASN A 1 89 ? -3.703 3.309 -0.278 1.00 88.50 89 ASN A N 1
ATOM 652 C CA . ASN A 1 89 ? -2.270 3.347 0.031 1.00 88.50 89 ASN A CA 1
ATOM 653 C C . ASN A 1 89 ? -1.422 3.953 -1.107 1.00 88.50 89 ASN A C 1
ATOM 655 O O . ASN A 1 89 ? -1.858 3.938 -2.274 1.00 88.50 89 ASN A O 1
ATOM 659 N N . PRO A 1 90 ? -0.219 4.472 -0.784 1.00 88.88 90 PRO A N 1
ATOM 660 C CA . PRO A 1 90 ? 0.753 4.922 -1.775 1.00 88.88 90 PRO A CA 1
ATOM 661 C C . PRO A 1 90 ? 1.337 3.751 -2.583 1.00 88.88 90 PRO A C 1
ATOM 663 O O . PRO A 1 90 ? 1.117 2.578 -2.279 1.00 88.88 90 PRO A O 1
ATOM 666 N N . ILE A 1 91 ? 2.051 4.095 -3.654 1.00 93.12 91 ILE A N 1
ATOM 667 C CA . ILE A 1 91 ? 2.706 3.159 -4.572 1.00 93.12 91 ILE A CA 1
ATOM 668 C C . ILE A 1 91 ? 4.201 3.483 -4.572 1.00 93.12 91 ILE A C 1
ATOM 670 O O . ILE A 1 91 ? 4.569 4.643 -4.769 1.00 93.12 91 ILE A O 1
ATOM 674 N N . SER A 1 92 ? 5.039 2.465 -4.372 1.00 96.06 92 SER A N 1
ATOM 675 C CA . SER A 1 92 ? 6.492 2.579 -4.522 1.00 96.06 92 SER A CA 1
ATOM 676 C C . SER A 1 92 ? 6.833 2.658 -6.002 1.00 96.06 92 SER A C 1
ATOM 678 O O . SER A 1 92 ? 6.190 1.982 -6.809 1.00 96.06 92 SER A O 1
ATOM 680 N N . SER A 1 93 ? 7.845 3.434 -6.379 1.00 96.81 93 SER A N 1
ATOM 681 C CA . SER A 1 93 ? 8.286 3.496 -7.776 1.00 96.81 93 SER A CA 1
ATOM 682 C C . SER A 1 93 ? 9.796 3.563 -7.939 1.00 96.81 93 SER A C 1
ATOM 684 O O . SER A 1 93 ? 10.456 4.298 -7.212 1.00 96.81 93 SER A O 1
ATOM 686 N N . GLN A 1 94 ? 10.291 2.893 -8.973 1.00 96.50 94 GLN A N 1
ATOM 687 C CA . GLN A 1 94 ? 11.637 3.013 -9.523 1.00 96.50 94 GLN A CA 1
ATOM 688 C C . GLN A 1 94 ? 11.501 3.544 -10.951 1.00 96.50 94 GLN A C 1
ATOM 690 O O . GLN A 1 94 ? 10.902 2.882 -11.792 1.00 96.50 94 GLN A O 1
ATOM 695 N N . CYS A 1 95 ? 11.992 4.750 -11.223 1.00 96.62 95 CYS A N 1
ATOM 696 C CA . CYS A 1 95 ? 11.843 5.408 -12.518 1.00 96.62 95 CYS A CA 1
ATOM 697 C C . CYS A 1 95 ? 13.188 5.827 -13.109 1.00 96.62 95 CYS A C 1
ATOM 699 O O . CYS A 1 95 ? 13.882 6.685 -12.551 1.00 96.62 95 CYS A O 1
ATOM 701 N N . TYR A 1 96 ? 13.486 5.340 -14.310 1.00 96.00 96 TYR A N 1
ATOM 702 C CA . TYR A 1 96 ? 14.715 5.666 -15.011 1.00 96.00 96 TYR A CA 1
ATOM 703 C C . TYR A 1 96 ? 14.643 7.052 -15.648 1.00 96.00 96 TYR A C 1
ATOM 705 O O . TYR A 1 96 ? 13.867 7.326 -16.570 1.00 96.00 96 TYR A O 1
ATOM 713 N N . ASN A 1 97 ? 15.523 7.945 -15.209 1.00 94.81 97 ASN A N 1
ATOM 714 C CA . ASN A 1 97 ? 15.679 9.259 -15.805 1.00 94.81 97 ASN A CA 1
ATOM 715 C C . ASN A 1 97 ? 16.717 9.214 -16.932 1.00 94.81 97 ASN A C 1
ATOM 717 O O . ASN A 1 97 ? 17.924 9.154 -16.700 1.00 94.81 97 ASN A O 1
ATOM 721 N N . ARG A 1 98 ? 16.243 9.323 -18.178 1.00 92.19 98 ARG A N 1
ATOM 722 C CA . ARG A 1 98 ? 17.085 9.274 -19.388 1.00 92.19 98 ARG A CA 1
ATOM 723 C C . ARG A 1 98 ? 18.078 10.436 -19.508 1.00 92.19 98 ARG A C 1
ATOM 725 O O . ARG A 1 98 ? 19.108 10.282 -20.160 1.00 92.19 98 ARG A O 1
ATOM 732 N N . THR A 1 99 ? 17.790 11.581 -18.888 1.00 94.19 99 THR A N 1
ATOM 733 C CA . THR A 1 99 ? 18.666 12.763 -18.909 1.00 94.19 99 THR A CA 1
ATOM 734 C C . THR A 1 99 ? 19.846 12.582 -17.962 1.00 94.19 99 THR A C 1
ATOM 736 O O . THR A 1 99 ? 20.991 12.812 -18.348 1.00 94.19 99 THR A O 1
ATOM 739 N N . THR A 1 100 ? 19.584 12.154 -16.725 1.00 94.81 100 THR A N 1
ATOM 740 C CA . THR A 1 100 ? 20.628 11.940 -15.709 1.00 94.81 100 THR A CA 1
ATOM 741 C C . THR A 1 100 ? 21.276 10.559 -15.806 1.00 94.81 100 THR A C 1
ATOM 743 O O . THR A 1 100 ? 22.346 10.361 -15.233 1.00 94.81 100 THR A O 1
ATOM 746 N N . LYS A 1 101 ? 20.652 9.633 -16.548 1.00 93.00 101 LYS A N 1
ATOM 747 C CA . LYS A 1 101 ? 21.008 8.212 -16.673 1.00 93.00 101 LYS A CA 1
ATOM 748 C C . LYS A 1 101 ? 21.027 7.483 -15.328 1.00 93.00 101 LYS A C 1
ATOM 750 O O . LYS A 1 101 ? 21.923 6.682 -15.074 1.00 93.00 101 LYS A O 1
ATOM 755 N N . LYS A 1 102 ? 20.069 7.801 -14.455 1.00 93.12 102 LYS A N 1
ATOM 756 C CA . LYS A 1 102 ? 19.954 7.244 -13.100 1.00 93.12 102 LYS A CA 1
ATOM 757 C C . LYS A 1 102 ? 18.523 6.830 -12.794 1.00 93.12 102 LYS A C 1
ATOM 759 O O . LYS A 1 102 ? 17.591 7.425 -13.333 1.00 93.12 102 LYS A O 1
ATOM 764 N N . GLU A 1 103 ? 18.384 5.872 -11.888 1.00 94.31 103 GLU A N 1
ATOM 765 C CA . GLU A 1 103 ? 17.106 5.542 -11.266 1.00 94.31 103 GLU A CA 1
ATOM 766 C C . GLU A 1 103 ? 16.721 6.590 -10.221 1.00 94.31 103 GLU A C 1
ATOM 768 O O . GLU A 1 103 ? 17.560 7.078 -9.458 1.00 94.31 103 GLU A O 1
ATOM 773 N N . ASN A 1 104 ? 15.438 6.934 -10.205 1.00 95.19 104 ASN A N 1
ATOM 774 C CA . ASN A 1 104 ? 14.804 7.706 -9.153 1.00 95.19 104 ASN A CA 1
ATOM 775 C C . ASN A 1 104 ? 13.862 6.788 -8.386 1.00 95.19 104 ASN A C 1
ATOM 777 O O . ASN A 1 104 ? 12.944 6.216 -8.975 1.00 95.19 104 ASN A O 1
ATOM 781 N N . TYR A 1 105 ? 14.065 6.705 -7.079 1.00 94.94 105 TYR A N 1
ATOM 782 C CA . TYR A 1 105 ? 13.275 5.860 -6.199 1.00 94.94 105 TYR A CA 1
ATOM 783 C C . TYR A 1 105 ? 12.315 6.707 -5.372 1.00 94.94 105 TYR A C 1
ATOM 785 O O . TYR A 1 105 ? 12.657 7.800 -4.912 1.00 94.94 105 TYR A O 1
ATOM 793 N N . ASN A 1 106 ? 11.110 6.191 -5.190 1.00 94.75 106 ASN A N 1
ATOM 794 C CA . ASN A 1 106 ? 10.146 6.679 -4.223 1.00 94.75 106 ASN A CA 1
ATOM 795 C C . ASN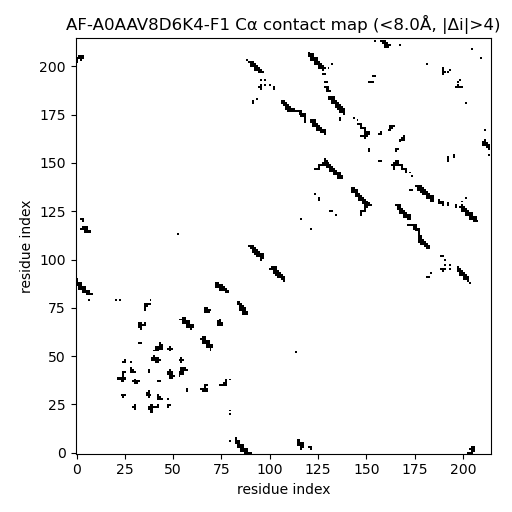 A 1 106 ? 9.640 5.466 -3.458 1.00 94.75 106 ASN A C 1
ATOM 797 O O . ASN A 1 106 ? 8.665 4.836 -3.866 1.00 94.75 106 ASN A O 1
ATOM 801 N N . ASP A 1 107 ? 10.356 5.131 -2.395 1.00 91.56 107 ASP A N 1
ATOM 802 C CA . ASP A 1 107 ? 10.054 3.985 -1.555 1.00 91.56 107 ASP A CA 1
ATOM 803 C C . ASP A 1 107 ? 9.092 4.400 -0.444 1.00 91.56 107 ASP A C 1
ATOM 805 O O . ASP A 1 107 ? 9.265 5.447 0.188 1.00 91.56 107 ASP A O 1
ATOM 809 N N . TRP A 1 108 ? 8.062 3.589 -0.205 1.00 88.88 108 TRP A N 1
ATOM 810 C CA . TRP A 1 108 ? 7.166 3.782 0.928 1.00 88.88 108 TRP A CA 1
ATOM 811 C C . TRP A 1 108 ? 7.322 2.652 1.932 1.00 88.88 108 TRP A C 1
ATOM 813 O O . TRP A 1 108 ? 7.666 1.519 1.609 1.00 88.88 108 TRP A O 1
ATOM 823 N N . LYS A 1 109 ? 6.994 2.984 3.171 1.00 91.44 109 LYS A N 1
ATOM 824 C CA . LYS A 1 109 ? 6.779 2.035 4.251 1.00 91.44 109 LYS A CA 1
ATOM 825 C C . LYS A 1 109 ? 5.448 2.347 4.894 1.00 91.44 109 LYS A C 1
ATOM 827 O O . LYS A 1 109 ? 4.960 3.478 4.806 1.00 91.44 109 LYS A O 1
ATOM 832 N N . PHE A 1 110 ? 4.871 1.362 5.551 1.00 87.81 110 PHE A N 1
ATOM 833 C CA . PHE A 1 110 ? 3.609 1.533 6.234 1.00 87.81 110 PHE A CA 1
ATOM 834 C C . PHE A 1 110 ? 3.560 0.717 7.491 1.00 87.81 110 PHE A C 1
ATOM 836 O O . PHE A 1 110 ? 3.655 -0.501 7.452 1.00 87.81 110 PHE A O 1
ATOM 843 N N . ASP A 1 111 ? 3.366 1.433 8.585 1.00 87.69 111 ASP A N 1
ATOM 844 C CA . ASP A 1 111 ? 3.016 0.870 9.863 1.00 87.69 111 ASP A CA 1
ATOM 845 C C . ASP A 1 111 ? 1.549 1.173 10.132 1.00 87.69 111 ASP A C 1
ATOM 847 O O . ASP A 1 111 ? 1.151 2.335 10.235 1.00 87.69 111 ASP A O 1
ATOM 851 N N . SER A 1 112 ? 0.740 0.129 10.206 1.00 81.69 112 SER A N 1
ATOM 852 C CA . SER A 1 112 ? -0.637 0.265 10.638 1.00 81.69 112 SER A CA 1
ATOM 853 C C . SER A 1 112 ? -0.714 0.405 12.172 1.00 81.69 112 SER A C 1
ATOM 855 O O . SER A 1 112 ? -1.677 0.958 12.695 1.00 81.69 112 SER A O 1
ATOM 857 N N . GLY A 1 113 ? 0.256 -0.127 12.922 1.00 77.19 113 GLY A N 1
ATOM 858 C CA . GLY A 1 113 ? 0.304 -0.123 14.389 1.00 77.19 113 GLY A CA 1
ATOM 859 C C . GLY A 1 113 ? -0.854 -0.824 15.121 1.00 77.19 113 GLY A C 1
ATOM 860 O O . GLY A 1 113 ? -0.773 -1.021 16.331 1.00 77.19 113 GLY A O 1
ATOM 861 N N . ALA A 1 114 ? -1.938 -1.192 14.431 1.00 79.56 114 ALA A N 1
ATOM 862 C CA . ALA A 1 114 ? -3.187 -1.634 15.055 1.00 79.56 114 ALA A CA 1
ATOM 863 C C . ALA A 1 114 ? -3.963 -2.695 14.258 1.00 79.56 114 ALA A C 1
ATOM 865 O O . ALA A 1 114 ? -4.692 -3.491 14.853 1.00 79.56 114 ALA A O 1
ATOM 866 N N . PHE A 1 115 ? -3.832 -2.731 12.927 1.00 88.25 115 PHE A N 1
ATOM 867 C CA . PHE A 1 115 ? -4.649 -3.595 12.066 1.00 88.25 115 PHE A CA 1
ATOM 868 C C . PHE A 1 115 ? -3.808 -4.415 11.096 1.00 88.25 115 PHE A C 1
ATOM 870 O O . PHE A 1 115 ? -2.913 -3.909 10.425 1.00 88.25 115 PHE A O 1
ATOM 877 N N . TRP A 1 116 ? -4.118 -5.695 10.958 1.00 91.81 116 TRP A N 1
ATOM 878 C CA . TRP A 1 116 ? -3.365 -6.542 10.040 1.00 91.81 116 TRP A CA 1
ATOM 879 C C . TRP A 1 116 ? -3.792 -6.328 8.595 1.00 91.81 116 TRP A C 1
ATOM 881 O O . TRP A 1 116 ? -4.972 -6.130 8.312 1.00 91.81 116 TRP A O 1
ATOM 891 N N . PHE A 1 117 ? -2.862 -6.458 7.655 1.00 92.62 117 PHE A N 1
ATOM 892 C CA . PHE A 1 117 ? -3.217 -6.570 6.243 1.00 92.62 117 PHE A CA 1
ATOM 893 C C . PHE A 1 117 ? -3.919 -7.902 5.992 1.00 92.62 117 PHE A C 1
ATOM 895 O O . PHE A 1 117 ? -3.452 -8.963 6.417 1.00 92.62 117 PHE A O 1
ATOM 902 N N . ASN A 1 118 ? -5.066 -7.867 5.309 1.00 93.69 118 ASN A N 1
ATOM 903 C CA . ASN A 1 118 ? -5.805 -9.089 5.025 1.00 93.69 118 ASN A CA 1
ATOM 904 C C . ASN A 1 118 ? -5.047 -9.934 3.985 1.00 93.69 118 ASN A C 1
ATOM 906 O O . ASN A 1 118 ? -5.014 -9.592 2.805 1.00 93.69 118 ASN A O 1
ATOM 910 N N . HIS A 1 119 ? -4.450 -11.037 4.433 1.00 93.75 119 HIS A N 1
ATOM 911 C CA . HIS A 1 119 ? -3.622 -11.904 3.592 1.00 93.75 119 HIS A CA 1
ATOM 912 C C . HIS A 1 119 ? -4.359 -12.717 2.525 1.00 93.75 119 HIS A C 1
ATOM 914 O O . HIS A 1 119 ? -3.737 -13.164 1.569 1.00 93.75 119 HIS A O 1
ATOM 920 N N . GLU A 1 120 ? -5.670 -12.896 2.671 1.00 94.19 120 GLU A N 1
ATOM 921 C CA . GLU A 1 120 ? -6.492 -13.634 1.706 1.00 94.19 120 GLU A CA 1
ATOM 922 C C . GLU A 1 120 ? -6.986 -12.734 0.575 1.00 94.19 120 GLU A C 1
ATOM 924 O O . GLU A 1 120 ? -7.373 -13.226 -0.478 1.00 94.19 120 GLU A O 1
ATOM 929 N N . LYS A 1 121 ? -7.021 -11.417 0.807 1.00 95.06 121 LYS A N 1
ATOM 930 C CA . LYS A 1 121 ? -7.587 -10.449 -0.136 1.00 95.06 121 LYS A CA 1
ATOM 931 C C . LYS A 1 121 ? -6.566 -9.503 -0.737 1.00 95.06 121 LYS A C 1
ATOM 933 O O . LYS A 1 121 ? -6.876 -8.875 -1.745 1.00 95.06 121 LYS A O 1
ATOM 938 N N . ASN A 1 122 ? -5.387 -9.367 -0.134 1.00 95.81 122 ASN A N 1
ATOM 939 C CA . ASN A 1 122 ? -4.319 -8.546 -0.686 1.00 95.81 122 ASN A CA 1
ATOM 940 C C . ASN A 1 122 ? -3.168 -9.398 -1.203 1.00 95.81 122 ASN A C 1
ATOM 942 O O . ASN A 1 122 ? -2.748 -10.359 -0.558 1.00 95.81 122 ASN A O 1
ATOM 946 N N . LYS A 1 123 ? -2.589 -8.948 -2.311 1.00 96.44 123 LYS A N 1
ATOM 947 C CA . LYS A 1 123 ? -1.323 -9.445 -2.841 1.00 96.44 123 LYS A CA 1
ATOM 948 C C . LYS A 1 123 ? -0.337 -8.300 -3.003 1.00 96.44 123 LYS A C 1
ATOM 950 O O . LYS A 1 123 ? -0.721 -7.135 -3.156 1.00 96.44 123 LYS A O 1
ATOM 955 N N . PHE A 1 124 ? 0.941 -8.645 -2.933 1.00 96.44 124 PHE A N 1
ATOM 956 C CA . PHE A 1 124 ? 2.018 -7.756 -3.325 1.00 96.44 124 PHE A CA 1
ATOM 957 C C . PHE A 1 124 ? 2.198 -7.839 -4.837 1.00 96.44 124 PHE A C 1
ATOM 959 O O . PHE A 1 124 ? 2.368 -8.933 -5.364 1.00 96.44 124 PHE A O 1
ATOM 966 N N . PHE A 1 125 ? 2.161 -6.696 -5.513 1.00 97.00 125 PHE A N 1
ATOM 967 C CA . PHE A 1 125 ? 2.302 -6.589 -6.959 1.00 97.00 125 PHE A CA 1
ATOM 968 C C . PHE A 1 125 ? 3.515 -5.750 -7.328 1.00 97.00 125 PHE A C 1
ATOM 970 O O . PHE A 1 125 ? 3.770 -4.708 -6.716 1.00 97.00 125 PHE A O 1
ATOM 977 N N . VAL A 1 126 ? 4.191 -6.170 -8.394 1.00 97.38 126 VAL A N 1
ATOM 978 C CA . VAL A 1 126 ? 5.222 -5.402 -9.088 1.00 97.38 126 VAL A CA 1
ATOM 979 C C . VAL A 1 126 ? 4.839 -5.297 -10.555 1.00 97.38 126 VAL A C 1
ATOM 981 O O . VAL A 1 126 ? 4.642 -6.313 -11.215 1.00 97.38 126 VAL A O 1
ATOM 984 N N . ILE A 1 127 ? 4.718 -4.072 -11.057 1.00 96.38 127 ILE A N 1
ATOM 985 C CA . ILE A 1 127 ? 4.371 -3.770 -12.449 1.00 96.38 127 ILE A CA 1
ATOM 986 C C . ILE A 1 127 ? 5.541 -3.022 -13.071 1.00 96.38 127 ILE A C 1
ATOM 988 O O . ILE A 1 127 ? 6.001 -2.036 -12.504 1.00 96.38 127 ILE A O 1
ATOM 992 N N . GLY A 1 128 ? 6.004 -3.471 -14.229 1.00 95.50 128 GLY A N 1
ATOM 993 C CA . GLY A 1 128 ? 7.162 -2.915 -14.918 1.00 95.50 128 GLY A CA 1
ATOM 994 C C . GLY A 1 128 ? 8.027 -4.003 -15.542 1.00 95.50 128 GLY A C 1
ATOM 995 O O . GLY A 1 128 ? 7.775 -5.202 -15.380 1.00 95.50 128 GLY A O 1
ATOM 996 N N . CYS A 1 129 ? 9.052 -3.575 -16.267 1.00 95.19 129 CYS A N 1
ATOM 997 C CA . CYS A 1 129 ? 10.019 -4.446 -16.924 1.00 95.19 129 CYS A CA 1
ATOM 998 C C . CYS A 1 129 ? 11.413 -4.260 -16.336 1.00 95.19 129 CYS A C 1
ATOM 1000 O O . CYS A 1 129 ? 11.784 -3.151 -15.966 1.00 95.19 129 CYS A O 1
ATOM 1002 N N . ASP A 1 130 ? 12.188 -5.346 -16.336 1.00 94.56 130 ASP A N 1
ATOM 1003 C CA . ASP A 1 130 ? 13.569 -5.375 -15.842 1.00 94.56 130 ASP A CA 1
ATOM 1004 C C . ASP A 1 130 ? 13.669 -4.829 -14.411 1.00 94.56 130 ASP A C 1
ATOM 1006 O O . ASP A 1 130 ? 14.443 -3.925 -14.101 1.00 94.56 130 ASP A O 1
ATOM 1010 N N . THR A 1 131 ? 12.802 -5.357 -13.544 1.00 96.25 131 THR A N 1
ATOM 1011 C CA . THR A 1 131 ? 12.638 -4.885 -12.172 1.00 96.25 131 THR A CA 1
ATOM 1012 C C . THR A 1 131 ? 12.462 -6.044 -11.198 1.00 96.25 131 THR A C 1
ATOM 1014 O O . THR A 1 131 ? 11.855 -7.074 -11.509 1.00 96.25 131 THR A O 1
ATOM 1017 N N . LEU A 1 132 ? 12.982 -5.851 -9.993 1.00 97.25 132 LEU A N 1
ATOM 1018 C CA . LEU A 1 132 ? 12.760 -6.699 -8.834 1.00 97.25 132 LEU A CA 1
ATOM 1019 C C . LEU A 1 132 ? 12.482 -5.778 -7.655 1.00 97.25 132 LEU A C 1
ATOM 1021 O O . LEU A 1 132 ? 13.303 -4.920 -7.334 1.00 97.25 132 LEU A O 1
ATOM 1025 N N . ALA A 1 133 ? 11.332 -5.961 -7.017 1.00 97.69 133 ALA A N 1
ATOM 1026 C CA . ALA A 1 133 ? 11.020 -5.274 -5.775 1.00 97.69 133 ALA A CA 1
ATOM 1027 C C . ALA A 1 133 ? 10.813 -6.274 -4.647 1.00 97.69 133 ALA A C 1
ATOM 1029 O O . ALA A 1 133 ? 10.286 -7.375 -4.842 1.00 97.69 133 ALA A O 1
ATOM 1030 N N . TYR A 1 134 ? 11.208 -5.852 -3.459 1.00 97.44 134 TYR A N 1
ATOM 1031 C CA . TYR A 1 134 ? 11.028 -6.577 -2.222 1.00 97.44 134 TYR A CA 1
ATOM 1032 C C . TYR A 1 134 ? 10.012 -5.874 -1.337 1.00 97.44 134 TYR A C 1
ATOM 1034 O O . TYR A 1 134 ? 9.745 -4.675 -1.460 1.00 97.44 134 TYR A O 1
ATOM 1042 N N . VAL A 1 135 ? 9.463 -6.656 -0.421 1.00 96.88 135 VAL A N 1
ATOM 1043 C CA . VAL A 1 135 ? 8.637 -6.169 0.671 1.00 96.88 135 VAL A CA 1
ATOM 1044 C C . VAL A 1 135 ? 8.998 -6.938 1.932 1.00 96.88 135 VAL A C 1
ATOM 1046 O O . VAL A 1 135 ? 9.013 -8.169 1.934 1.00 96.88 135 VAL A O 1
ATOM 1049 N N . ASN A 1 136 ? 9.288 -6.227 3.014 1.00 96.62 136 ASN A N 1
ATOM 1050 C CA . ASN A 1 136 ? 9.421 -6.840 4.325 1.00 96.62 136 ASN A CA 1
ATOM 1051 C C . ASN A 1 136 ? 8.080 -6.758 5.058 1.00 96.62 136 ASN A C 1
ATOM 1053 O O . ASN A 1 136 ? 7.562 -5.668 5.290 1.00 96.62 13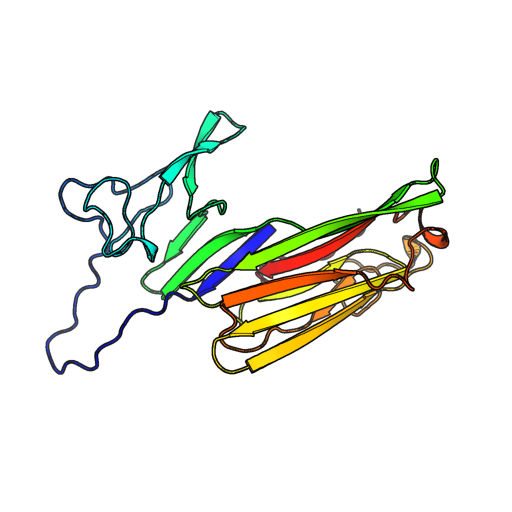6 ASN A O 1
ATOM 1057 N N . PHE A 1 137 ? 7.522 -7.914 5.406 1.00 95.44 137 PHE A N 1
ATOM 1058 C CA . PHE A 1 137 ? 6.291 -8.050 6.175 1.00 95.44 137 PHE A CA 1
ATOM 1059 C C . PHE A 1 137 ? 6.634 -8.309 7.638 1.00 95.44 137 PHE A C 1
ATOM 1061 O O . PHE A 1 137 ? 7.158 -9.378 7.960 1.00 95.44 137 PHE A O 1
ATOM 1068 N N . THR A 1 138 ? 6.296 -7.378 8.525 1.00 94.62 138 THR A N 1
ATOM 1069 C CA . THR A 1 138 ? 6.650 -7.482 9.946 1.00 94.62 138 THR A CA 1
ATOM 1070 C C . THR A 1 138 ? 5.410 -7.518 10.834 1.00 94.62 138 THR A C 1
ATOM 1072 O O . THR A 1 138 ? 4.417 -6.818 10.599 1.00 94.62 138 THR A O 1
ATOM 1075 N N . ASN A 1 139 ? 5.483 -8.361 11.862 1.00 90.75 139 ASN A N 1
ATOM 1076 C CA . ASN A 1 139 ? 4.608 -8.355 13.028 1.00 90.75 139 ASN A CA 1
ATOM 1077 C C . ASN A 1 139 ? 5.452 -8.463 14.315 1.00 90.75 139 ASN A C 1
ATOM 1079 O O . ASN A 1 139 ? 6.679 -8.407 14.251 1.00 90.75 139 ASN A O 1
ATOM 1083 N N . ASP A 1 140 ? 4.811 -8.629 15.474 1.00 86.44 140 ASP A N 1
ATOM 1084 C CA . ASP A 1 140 ? 5.504 -8.657 16.774 1.00 86.44 140 ASP A CA 1
ATOM 1085 C C . ASP A 1 140 ? 6.510 -9.810 16.919 1.00 86.44 140 ASP A C 1
ATOM 1087 O O . ASP A 1 140 ? 7.462 -9.719 17.693 1.00 86.44 140 ASP A O 1
ATOM 1091 N N . GLU A 1 141 ? 6.292 -10.911 16.198 1.00 85.75 141 GLU A N 1
ATOM 1092 C CA . GLU A 1 141 ? 7.033 -12.161 16.379 1.00 85.75 141 GLU A CA 1
ATOM 1093 C C . GLU A 1 141 ? 8.019 -12.443 15.241 1.00 85.75 141 GLU A C 1
ATOM 1095 O O . GLU A 1 141 ? 9.051 -13.076 15.457 1.00 85.75 141 GLU A O 1
ATOM 1100 N N . ASN A 1 142 ? 7.692 -12.022 14.018 1.00 88.06 142 ASN A N 1
ATOM 1101 C CA . ASN A 1 142 ? 8.352 -12.465 12.799 1.00 88.06 142 ASN A CA 1
ATOM 1102 C C . ASN A 1 142 ? 8.484 -11.336 11.767 1.00 88.06 142 ASN A C 1
ATOM 1104 O O . ASN A 1 142 ? 7.644 -10.442 11.656 1.00 88.06 142 ASN A O 1
ATOM 1108 N N . SER A 1 143 ? 9.528 -11.456 10.947 1.00 92.81 143 SER A N 1
ATOM 1109 C CA . SER A 1 143 ? 9.769 -10.641 9.757 1.00 92.81 143 SER A CA 1
ATOM 1110 C C . SER A 1 143 ? 9.920 -11.583 8.566 1.00 92.81 143 SER A C 1
ATOM 1112 O O . SER A 1 143 ? 10.764 -12.481 8.595 1.00 92.81 143 SER A O 1
ATOM 1114 N N . TYR A 1 144 ? 9.108 -11.397 7.530 1.00 93.38 144 TYR A N 1
ATOM 1115 C CA . TYR A 1 144 ? 9.135 -12.212 6.318 1.00 93.38 144 TYR A CA 1
ATOM 1116 C C . TYR A 1 144 ? 9.495 -11.358 5.113 1.00 93.38 144 TYR A C 1
ATOM 1118 O O . TYR A 1 144 ? 8.841 -10.354 4.837 1.00 93.38 144 TYR A O 1
ATOM 1126 N N . LEU A 1 145 ? 10.487 -11.808 4.351 1.00 95.56 145 LEU A N 1
ATOM 1127 C CA . LEU A 1 145 ? 10.848 -11.187 3.088 1.00 95.56 145 LEU A CA 1
ATOM 1128 C C . LEU A 1 145 ? 9.994 -11.762 1.955 1.00 95.56 145 LEU A C 1
ATOM 1130 O O . LEU A 1 145 ? 10.064 -12.955 1.662 1.00 95.56 145 LEU A O 1
ATOM 1134 N N . GLY A 1 146 ? 9.210 -10.906 1.311 1.00 96.00 146 GLY A N 1
ATOM 1135 C CA . GLY A 1 146 ? 8.602 -11.165 0.013 1.00 96.00 146 GLY A CA 1
ATOM 1136 C C . GLY A 1 146 ? 9.383 -10.482 -1.104 1.00 96.00 146 GLY A C 1
ATOM 1137 O O . GLY A 1 146 ? 10.099 -9.506 -0.882 1.00 96.00 146 GLY A O 1
ATOM 1138 N N . GLY A 1 147 ? 9.220 -10.982 -2.323 1.00 96.69 147 GLY A N 1
ATOM 1139 C CA . GLY A 1 147 ? 9.798 -10.374 -3.514 1.00 96.69 147 GLY A CA 1
ATOM 1140 C C . GLY A 1 147 ? 8.989 -10.708 -4.755 1.00 96.69 147 GLY A C 1
ATOM 1141 O O . GLY A 1 147 ? 8.226 -11.677 -4.767 1.00 96.69 147 GLY A O 1
ATOM 1142 N N . CYS A 1 148 ? 9.147 -9.886 -5.785 1.00 97.69 148 CYS A N 1
ATOM 1143 C CA . CYS A 1 148 ? 8.557 -10.114 -7.092 1.00 97.69 148 CYS A CA 1
ATOM 1144 C C . CYS A 1 148 ? 9.470 -9.576 -8.189 1.00 97.69 148 CYS A C 1
ATOM 1146 O O . CYS A 1 148 ? 9.832 -8.400 -8.174 1.00 97.69 148 CYS A O 1
ATOM 1148 N N . VAL A 1 149 ? 9.814 -10.440 -9.143 1.00 97.31 149 VAL A N 1
ATOM 1149 C CA . VAL A 1 149 ? 10.615 -10.098 -10.321 1.00 97.31 149 VAL A CA 1
ATOM 1150 C C . VAL A 1 149 ? 9.722 -10.052 -11.552 1.00 97.31 149 VAL A C 1
ATOM 1152 O O . VAL A 1 149 ? 8.882 -10.929 -11.745 1.00 97.31 149 VAL A O 1
ATOM 1155 N N . SER A 1 150 ? 9.918 -9.043 -12.394 1.00 96.50 150 SER A N 1
ATOM 1156 C CA . SER A 1 150 ? 9.222 -8.913 -13.669 1.00 96.50 150 SER A CA 1
ATOM 1157 C C . SER A 1 150 ? 10.193 -8.521 -14.779 1.00 96.50 150 SER A C 1
ATOM 1159 O O . SER A 1 150 ? 10.966 -7.570 -14.650 1.00 96.50 150 SER A O 1
ATOM 1161 N N . GLY A 1 151 ? 10.153 -9.261 -15.887 1.00 95.06 151 GLY A N 1
ATOM 1162 C CA . GLY A 1 151 ? 10.996 -9.044 -17.060 1.00 95.06 151 GLY A CA 1
ATOM 1163 C C . GLY A 1 151 ? 10.174 -8.898 -18.335 1.00 95.06 151 GLY A C 1
ATOM 1164 O O . GLY A 1 151 ? 9.140 -9.535 -18.499 1.00 95.06 151 GLY A O 1
ATOM 1165 N N . CYS A 1 152 ? 10.635 -8.066 -19.263 1.00 93.94 152 CYS A N 1
ATOM 1166 C CA . CYS A 1 152 ? 10.058 -7.942 -20.602 1.00 93.94 152 CYS A CA 1
ATOM 1167 C C . CYS A 1 152 ? 11.029 -7.205 -21.522 1.00 93.94 152 CYS A C 1
ATOM 1169 O O . CYS A 1 152 ? 11.880 -6.450 -21.060 1.00 93.94 152 CYS A O 1
ATOM 1171 N N . ASN A 1 153 ? 10.898 -7.420 -22.831 1.00 90.44 153 ASN A N 1
ATOM 1172 C CA . ASN A 1 153 ? 11.729 -6.764 -23.847 1.00 90.44 153 ASN A CA 1
ATOM 1173 C C . ASN A 1 153 ? 10.936 -5.818 -24.767 1.00 90.44 153 ASN A C 1
ATOM 1175 O O . ASN A 1 153 ? 11.537 -5.024 -25.487 1.00 90.44 153 ASN A O 1
ATOM 1179 N N . SER A 1 154 ? 9.605 -5.915 -24.767 1.00 90.25 154 SER A N 1
ATOM 1180 C CA . SER A 1 154 ? 8.699 -5.113 -25.589 1.00 90.25 154 SER A CA 1
ATOM 1181 C C . SER A 1 154 ? 7.263 -5.227 -25.072 1.00 90.25 154 SER A C 1
ATOM 1183 O O . SER A 1 154 ? 6.910 -6.228 -24.442 1.00 90.25 154 SER A O 1
ATOM 1185 N N . LEU A 1 155 ? 6.423 -4.237 -25.385 1.00 89.12 155 LEU A N 1
ATOM 1186 C CA . LEU A 1 155 ? 4.992 -4.265 -25.053 1.00 89.12 155 LEU A CA 1
ATOM 1187 C C . LEU A 1 155 ? 4.249 -5.420 -25.746 1.00 89.12 155 LEU A C 1
ATOM 1189 O O . LEU A 1 155 ? 3.330 -5.984 -25.173 1.00 89.12 155 LEU A O 1
ATOM 1193 N N . GLU A 1 156 ? 4.694 -5.832 -26.935 1.00 89.44 156 GLU A N 1
ATOM 1194 C CA . GLU A 1 156 ? 4.076 -6.907 -27.734 1.00 89.44 156 GLU A CA 1
ATOM 1195 C C . GLU A 1 156 ? 4.138 -8.287 -27.060 1.00 89.44 156 GLU A C 1
ATOM 1197 O O . GLU A 1 156 ? 3.366 -9.182 -27.396 1.00 89.44 156 GLU A O 1
ATOM 1202 N N . THR A 1 157 ? 5.069 -8.477 -26.120 1.00 86.25 157 THR A N 1
ATOM 1203 C CA . THR A 1 157 ? 5.199 -9.730 -25.353 1.00 86.25 157 THR A CA 1
ATOM 1204 C C . THR A 1 157 ? 4.303 -9.788 -24.125 1.00 86.25 157 THR A C 1
ATOM 1206 O O . THR A 1 157 ? 4.192 -10.841 -23.495 1.00 86.25 157 THR A O 1
ATOM 1209 N N . LEU A 1 158 ? 3.689 -8.664 -23.762 1.00 92.81 158 LEU A N 1
ATOM 1210 C CA . LEU A 1 158 ? 2.829 -8.579 -22.599 1.00 92.81 158 LEU A CA 1
ATOM 1211 C C . LEU A 1 158 ? 1.457 -9.176 -22.917 1.00 92.81 158 LEU A C 1
ATOM 1213 O O . LEU A 1 158 ? 0.997 -9.183 -24.055 1.00 92.81 158 LEU A O 1
ATOM 1217 N N . THR A 1 159 ? 0.812 -9.734 -21.900 1.00 93.12 159 THR A N 1
ATOM 1218 C CA . THR A 1 159 ? -0.507 -10.355 -22.032 1.00 93.12 159 THR A CA 1
ATOM 1219 C C . THR A 1 159 ? -1.423 -9.772 -20.975 1.00 93.12 159 THR A C 1
ATOM 1221 O O . THR A 1 159 ? -1.144 -9.916 -19.783 1.00 93.12 159 THR A O 1
ATOM 1224 N N . ASP A 1 160 ? -2.517 -9.146 -21.403 1.00 92.88 160 ASP A N 1
ATOM 1225 C CA . ASP A 1 160 ? -3.520 -8.611 -20.485 1.00 92.88 160 ASP A CA 1
ATOM 1226 C C . ASP A 1 160 ? -4.046 -9.701 -19.546 1.00 92.88 160 ASP A C 1
ATOM 1228 O O . ASP A 1 160 ? -4.214 -10.867 -19.914 1.00 92.88 160 ASP A O 1
ATOM 1232 N N . GLY A 1 161 ? -4.275 -9.321 -18.294 1.00 92.81 161 GLY A N 1
ATOM 1233 C CA . GLY A 1 161 ? -4.692 -10.217 -17.220 1.00 92.81 161 GLY A CA 1
ATOM 1234 C C . GLY A 1 161 ? -3.595 -11.143 -16.684 1.00 92.81 161 GLY A C 1
ATOM 1235 O O . GLY A 1 161 ? -3.799 -11.746 -15.633 1.00 92.81 161 GLY A O 1
ATOM 1236 N N . SER A 1 162 ? -2.432 -11.248 -17.337 1.00 94.69 162 SER A N 1
ATOM 1237 C CA . SER A 1 162 ? -1.311 -12.055 -16.843 1.00 94.69 162 SER A CA 1
ATOM 1238 C C . SER A 1 162 ? -0.470 -11.279 -15.831 1.00 94.69 162 SER A C 1
ATOM 1240 O O . SER A 1 162 ? -0.077 -10.144 -16.080 1.00 94.69 162 SER A O 1
ATOM 1242 N N . CYS A 1 163 ? -0.146 -11.897 -14.694 1.00 96.19 163 CYS A N 1
ATOM 1243 C CA . CYS A 1 163 ? 0.744 -11.310 -13.691 1.00 96.19 163 CYS A CA 1
ATOM 1244 C C . CYS A 1 163 ? 1.688 -12.361 -13.097 1.00 96.19 163 CYS A C 1
ATOM 1246 O O . CYS A 1 163 ? 1.693 -12.641 -1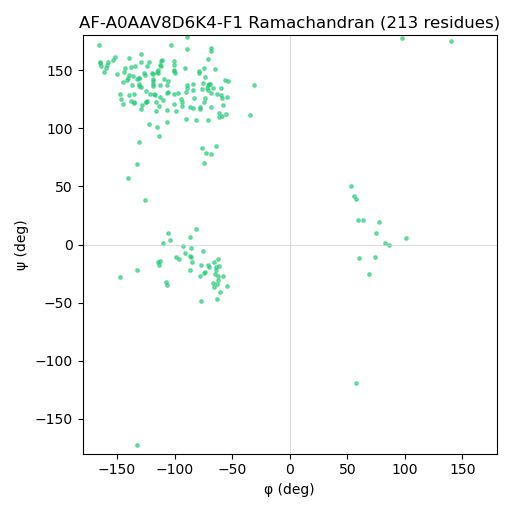1.902 1.00 96.19 163 CYS A O 1
ATOM 1248 N N . SER A 1 164 ? 2.462 -13.013 -13.962 1.00 95.31 164 SER A N 1
ATOM 1249 C CA . SER A 1 164 ? 3.319 -14.149 -13.588 1.00 95.31 164 SER A CA 1
ATOM 1250 C C . SER A 1 164 ? 4.786 -13.953 -13.983 1.00 95.31 164 SER A C 1
ATOM 1252 O O . SER A 1 164 ? 5.450 -14.893 -14.413 1.00 95.31 164 SER A O 1
ATOM 1254 N N . GLY A 1 165 ? 5.293 -12.727 -13.843 1.00 95.69 165 GLY A N 1
ATOM 1255 C CA . GLY A 1 165 ? 6.702 -12.367 -14.039 1.00 95.69 165 GLY A CA 1
ATOM 1256 C C . GLY A 1 165 ? 7.033 -11.709 -15.381 1.00 95.69 165 GLY A C 1
ATOM 1257 O O . GLY A 1 165 ? 8.207 -11.471 -15.658 1.00 95.69 165 GLY A O 1
ATOM 1258 N N . ILE A 1 166 ? 6.028 -11.413 -16.213 1.00 95.75 166 ILE A N 1
ATOM 1259 C CA . ILE A 1 166 ? 6.202 -10.741 -17.510 1.00 95.75 166 ILE A CA 1
ATOM 1260 C C . ILE A 1 166 ? 5.368 -9.461 -17.523 1.00 95.75 166 ILE A C 1
ATOM 1262 O O . ILE A 1 166 ? 4.145 -9.527 -17.603 1.00 95.75 166 ILE A O 1
ATOM 1266 N N . GLY A 1 167 ? 6.013 -8.303 -17.372 1.00 95.56 167 GLY A N 1
ATOM 1267 C CA . GLY A 1 167 ? 5.366 -6.987 -17.203 1.00 95.56 167 GLY A CA 1
ATOM 1268 C C . GLY A 1 167 ? 4.634 -6.785 -15.872 1.00 95.56 167 GLY A C 1
ATOM 1269 O O . GLY A 1 167 ? 4.505 -5.654 -15.406 1.00 95.56 167 GLY A O 1
ATOM 1270 N N . CYS A 1 168 ? 4.197 -7.871 -15.239 1.00 97.44 168 CYS A N 1
ATOM 1271 C CA . CYS A 1 168 ? 3.554 -7.896 -13.938 1.00 97.44 168 CYS A CA 1
ATOM 1272 C C . CYS A 1 168 ? 3.955 -9.164 -13.179 1.00 97.44 168 CYS A C 1
ATOM 1274 O O . CYS A 1 168 ? 4.016 -10.253 -13.753 1.00 97.44 168 CYS A O 1
ATOM 1276 N N . CYS A 1 169 ? 4.198 -9.028 -11.882 1.00 97.75 169 CYS A N 1
ATOM 1277 C CA . CYS A 1 169 ? 4.437 -10.119 -10.949 1.00 97.75 169 CYS A CA 1
ATOM 1278 C C . CYS A 1 169 ? 3.582 -9.924 -9.693 1.00 97.75 169 CYS A C 1
ATOM 1280 O O . CYS A 1 169 ? 3.434 -8.794 -9.219 1.00 97.75 169 CYS A O 1
ATOM 1282 N N . GLU A 1 170 ? 3.061 -11.018 -9.135 1.00 97.12 170 GLU A N 1
ATOM 1283 C CA . GLU A 1 170 ? 2.358 -11.022 -7.852 1.00 97.12 170 GLU A CA 1
ATOM 1284 C C . GLU A 1 170 ? 2.924 -12.054 -6.864 1.00 97.12 170 GLU A C 1
ATOM 1286 O O . GLU A 1 170 ? 3.344 -13.144 -7.253 1.00 97.12 170 GLU A O 1
ATOM 1291 N N . THR A 1 171 ? 2.874 -11.726 -5.572 1.00 96.31 171 THR A N 1
ATOM 1292 C CA . THR A 1 171 ? 3.272 -12.607 -4.467 1.00 96.31 171 THR A CA 1
ATOM 1293 C C . THR A 1 171 ? 2.258 -12.507 -3.323 1.00 96.31 171 THR A C 1
ATOM 1295 O O . THR A 1 171 ? 1.800 -11.419 -2.958 1.00 96.31 171 THR A O 1
ATOM 1298 N N . SER A 1 172 ? 1.892 -13.652 -2.740 1.00 96.00 172 SER A N 1
ATOM 1299 C CA . SER A 1 172 ? 1.033 -13.721 -1.549 1.00 96.00 172 SER A CA 1
ATOM 1300 C C . SER A 1 172 ? 1.710 -13.105 -0.325 1.00 96.00 172 SER A C 1
ATOM 1302 O O . SER A 1 172 ? 2.930 -13.156 -0.187 1.00 96.00 172 SER A O 1
ATOM 1304 N N . ILE A 1 173 ? 0.914 -12.573 0.603 1.00 94.50 173 ILE A N 1
ATOM 1305 C CA . ILE A 1 173 ? 1.432 -11.999 1.851 1.00 94.50 173 ILE A CA 1
ATOM 1306 C C . ILE A 1 173 ? 1.268 -12.984 3.023 1.00 94.50 173 ILE A C 1
ATOM 1308 O O . ILE A 1 173 ? 0.331 -13.788 3.018 1.00 94.50 173 ILE A O 1
ATOM 1312 N N . PRO A 1 174 ? 2.151 -12.957 4.038 1.00 93.75 174 PRO A N 1
ATOM 1313 C CA . PRO A 1 174 ? 1.994 -13.782 5.231 1.00 93.75 174 PRO A CA 1
ATOM 1314 C C . PRO A 1 174 ? 0.795 -13.321 6.070 1.00 93.75 174 PRO A C 1
ATOM 1316 O O . PRO A 1 174 ? 0.257 -12.228 5.893 1.00 93.75 174 PRO A O 1
ATOM 1319 N N . LYS A 1 175 ? 0.378 -14.154 7.026 1.00 92.00 175 LYS A N 1
ATOM 1320 C CA . LYS A 1 175 ? -0.715 -13.823 7.942 1.00 92.00 175 LYS A CA 1
ATOM 1321 C C . LYS A 1 175 ? -0.254 -12.843 9.024 1.00 92.00 175 LYS A C 1
ATOM 1323 O O . LYS A 1 175 ? 0.756 -13.065 9.682 1.00 92.00 175 LYS A O 1
ATOM 1328 N N . GLY A 1 176 ? -1.060 -11.809 9.255 1.00 89.50 176 GLY A N 1
ATOM 1329 C CA . GLY A 1 176 ? -0.907 -10.896 10.387 1.00 89.50 176 GLY A CA 1
ATOM 1330 C C . GLY A 1 176 ? 0.185 -9.817 10.324 1.00 89.50 176 GLY A C 1
ATOM 1331 O O . GLY A 1 176 ? 0.531 -9.334 11.399 1.00 89.50 176 GLY A O 1
ATOM 1332 N N . PRO A 1 177 ? 0.761 -9.411 9.171 1.00 93.25 177 PRO A N 1
ATOM 1333 C CA . PRO A 1 177 ? 1.654 -8.260 9.167 1.00 93.25 177 PRO A CA 1
ATOM 1334 C C . PRO A 1 177 ? 0.855 -6.979 9.416 1.00 93.25 177 PRO A C 1
ATOM 1336 O O . PRO A 1 177 ? -0.227 -6.799 8.851 1.00 93.25 177 PRO A O 1
ATOM 1339 N N . TYR A 1 178 ? 1.400 -6.091 10.244 1.00 91.38 178 TYR A N 1
ATOM 1340 C CA . TYR A 1 178 ? 0.917 -4.714 10.412 1.00 91.38 178 TYR A CA 1
ATOM 1341 C C . TYR A 1 178 ? 1.926 -3.686 9.891 1.00 91.38 178 TYR A C 1
ATOM 1343 O O . TYR A 1 178 ? 1.552 -2.537 9.677 1.00 91.38 178 TYR A O 1
ATOM 1351 N N . TYR A 1 179 ? 3.171 -4.101 9.634 1.00 93.12 179 TYR A N 1
ATOM 1352 C CA . TYR A 1 179 ? 4.213 -3.257 9.063 1.00 93.12 179 TYR A CA 1
ATOM 1353 C C . TYR A 1 179 ? 4.696 -3.800 7.713 1.00 93.12 179 TYR A C 1
ATOM 1355 O O . TYR A 1 179 ? 4.884 -5.009 7.548 1.00 93.12 179 TYR A O 1
ATOM 1363 N N . LEU A 1 180 ? 4.893 -2.890 6.760 1.00 93.56 180 LEU A N 1
ATOM 1364 C CA . LEU A 1 180 ? 5.373 -3.135 5.404 1.00 93.56 180 LEU A CA 1
ATOM 1365 C C . LEU A 1 180 ? 6.516 -2.174 5.077 1.00 93.56 180 LEU A C 1
ATOM 1367 O O . LEU A 1 180 ? 6.407 -0.977 5.341 1.00 93.56 180 LEU A O 1
ATOM 1371 N N . ASP A 1 181 ? 7.561 -2.673 4.431 1.00 95.06 181 ASP A N 1
ATOM 1372 C CA . ASP A 1 181 ? 8.678 -1.861 3.938 1.00 95.06 181 ASP A CA 1
ATOM 1373 C C . ASP A 1 181 ? 9.042 -2.293 2.524 1.00 95.06 181 ASP A C 1
ATOM 1375 O O . ASP A 1 181 ? 9.320 -3.473 2.318 1.00 95.06 181 ASP A O 1
ATOM 1379 N N . PHE A 1 182 ? 8.994 -1.377 1.560 1.00 95.31 182 PHE A N 1
ATOM 1380 C CA . PHE A 1 182 ? 9.171 -1.681 0.143 1.00 95.31 182 PHE A CA 1
ATOM 1381 C C . PHE A 1 182 ? 10.460 -1.067 -0.381 1.00 95.31 182 PHE A C 1
ATOM 1383 O O . PHE A 1 182 ? 10.733 0.101 -0.124 1.00 95.31 182 PHE A O 1
ATOM 1390 N N . TRP A 1 183 ? 11.203 -1.816 -1.191 1.00 96.06 183 TRP A N 1
ATOM 1391 C CA . TRP A 1 183 ? 12.357 -1.287 -1.918 1.00 96.06 183 TRP A CA 1
ATOM 1392 C C . TRP A 1 183 ? 12.587 -2.063 -3.212 1.00 96.06 183 TRP A C 1
ATOM 1394 O O . TRP A 1 183 ? 12.112 -3.189 -3.376 1.00 96.06 183 TRP A O 1
ATOM 1404 N N . PHE A 1 184 ? 13.329 -1.462 -4.134 1.00 97.12 184 PHE A N 1
ATOM 1405 C CA . PHE A 1 184 ? 13.739 -2.095 -5.384 1.00 97.12 184 PHE A CA 1
ATOM 1406 C C . PHE A 1 184 ? 15.183 -2.593 -5.292 1.00 97.12 184 PHE A C 1
ATOM 1408 O O . PHE A 1 184 ? 16.002 -2.032 -4.567 1.00 97.12 184 PHE A O 1
ATOM 1415 N N . ASP A 1 185 ? 15.494 -3.671 -6.007 1.00 95.88 185 ASP A N 1
ATOM 1416 C CA . ASP A 1 185 ? 16.857 -4.186 -6.113 1.00 95.88 185 ASP A CA 1
ATOM 1417 C C . ASP A 1 185 ? 17.690 -3.290 -7.038 1.00 95.88 185 ASP A C 1
ATOM 1419 O O . ASP A 1 185 ? 17.360 -3.121 -8.212 1.00 95.88 185 ASP A O 1
ATOM 1423 N N . ASP A 1 186 ? 18.798 -2.750 -6.531 1.00 91.12 186 ASP A N 1
ATOM 1424 C CA . ASP A 1 186 ? 19.669 -1.842 -7.287 1.00 91.12 186 ASP A CA 1
ATOM 1425 C C . ASP A 1 186 ? 20.381 -2.503 -8.479 1.00 91.12 186 ASP A C 1
ATOM 1427 O O . ASP A 1 186 ? 20.915 -1.806 -9.346 1.00 9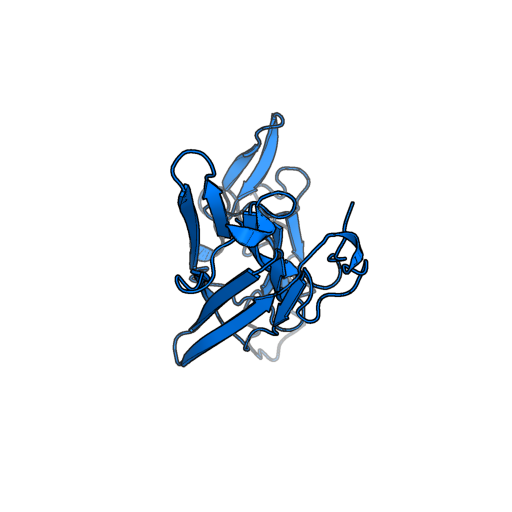1.12 186 ASP A O 1
ATOM 1431 N N . ASN A 1 187 ? 20.414 -3.840 -8.546 1.00 91.50 187 ASN A N 1
ATOM 1432 C CA . ASN A 1 187 ? 20.985 -4.545 -9.695 1.00 91.50 187 ASN A CA 1
ATOM 1433 C C . ASN A 1 187 ? 20.040 -4.557 -10.904 1.00 91.50 187 ASN A C 1
ATOM 1435 O O . ASN A 1 187 ? 20.491 -4.805 -12.024 1.00 91.50 187 ASN A O 1
ATOM 1439 N N . PHE A 1 188 ? 18.753 -4.278 -10.693 1.00 92.12 188 PHE A N 1
ATOM 1440 C CA . PHE A 1 188 ? 17.758 -4.143 -11.747 1.00 92.12 188 PHE A CA 1
ATOM 1441 C C . PHE A 1 188 ? 17.574 -2.664 -12.083 1.00 92.12 188 PHE A C 1
ATOM 1443 O O . PHE A 1 188 ? 17.401 -1.828 -11.198 1.00 92.12 188 PHE A O 1
ATOM 1450 N N . ASN A 1 189 ? 17.636 -2.321 -13.369 1.00 86.75 189 ASN A N 1
ATOM 1451 C CA . ASN A 1 189 ? 17.467 -0.944 -13.819 1.00 86.75 189 ASN A CA 1
ATOM 1452 C C . ASN A 1 189 ? 16.675 -0.904 -15.123 1.00 86.75 189 ASN A C 1
ATOM 1454 O O . ASN A 1 189 ? 16.899 -1.691 -16.034 1.00 86.75 189 ASN A O 1
ATOM 1458 N N . SER A 1 190 ? 15.808 0.090 -15.263 1.00 89.88 190 SER A N 1
ATOM 1459 C CA . SER A 1 190 ? 14.914 0.207 -16.411 1.00 89.88 190 SER A CA 1
ATOM 1460 C C . SER A 1 190 ? 15.596 0.825 -17.643 1.00 89.88 190 SER A C 1
ATOM 1462 O O . SER A 1 190 ? 14.915 1.206 -18.593 1.00 89.88 190 SER A O 1
ATOM 1464 N N . SER A 1 191 ? 16.932 0.953 -17.693 1.00 91.38 191 SER A N 1
ATOM 1465 C CA . SER A 1 191 ? 17.615 1.682 -18.779 1.00 91.38 191 SER A CA 1
ATOM 1466 C C . SER A 1 191 ? 17.364 1.078 -20.165 1.00 91.38 191 SER A C 1
ATOM 1468 O O . SER A 1 191 ? 17.093 1.823 -21.114 1.00 91.38 191 SER A O 1
ATOM 1470 N N . MET A 1 192 ? 17.378 -0.257 -20.266 1.00 90.56 192 MET A N 1
ATOM 1471 C CA . MET A 1 192 ? 17.188 -1.012 -21.512 1.00 90.56 192 MET A CA 1
ATOM 1472 C C . MET A 1 192 ? 15.738 -1.008 -22.006 1.00 90.56 192 MET A C 1
ATOM 1474 O O . MET A 1 192 ? 15.498 -1.167 -23.200 1.00 90.56 192 MET A O 1
ATOM 1478 N N . VAL A 1 193 ? 14.784 -0.800 -21.098 1.00 92.94 193 VAL A N 1
ATOM 1479 C CA . VAL A 1 193 ? 13.335 -0.824 -21.365 1.00 92.94 193 VAL A CA 1
ATOM 1480 C C . VAL A 1 193 ? 12.696 0.565 -21.272 1.00 92.94 193 VAL A C 1
ATOM 1482 O O . VAL A 1 193 ? 11.497 0.723 -21.491 1.00 92.94 193 VAL A O 1
ATOM 1485 N N . SER A 1 194 ? 13.490 1.606 -20.997 1.00 93.12 194 SER A N 1
ATOM 1486 C CA . SER A 1 194 ? 13.023 2.971 -20.701 1.00 93.12 194 SER A CA 1
ATOM 1487 C C . SER A 1 194 ? 12.256 3.663 -21.832 1.00 93.12 194 SER A C 1
ATOM 1489 O O . SER A 1 194 ? 11.652 4.714 -21.623 1.00 93.12 194 SER A O 1
ATOM 1491 N N . ASN A 1 195 ? 12.284 3.108 -23.043 1.00 91.88 195 ASN A N 1
ATOM 1492 C CA . ASN A 1 195 ? 11.496 3.575 -24.179 1.00 91.88 195 ASN A CA 1
ATOM 1493 C C . ASN A 1 195 ? 10.008 3.203 -24.081 1.00 91.88 195 ASN A C 1
ATOM 1495 O O . ASN A 1 195 ? 9.203 3.905 -24.687 1.00 91.88 195 ASN A O 1
ATOM 1499 N N . PHE A 1 196 ? 9.650 2.145 -23.348 1.00 92.00 196 PHE A N 1
ATOM 1500 C CA . PHE A 1 196 ? 8.257 1.704 -23.188 1.00 92.00 196 PHE A CA 1
ATOM 1501 C C . PHE A 1 196 ? 7.851 1.415 -21.734 1.00 92.00 196 PHE A C 1
ATOM 1503 O O . PHE A 1 196 ? 6.675 1.496 -21.411 1.00 92.00 196 PHE A O 1
ATOM 1510 N N . SER A 1 197 ? 8.808 1.139 -20.846 1.00 94.06 197 SER A N 1
ATOM 1511 C CA . SER A 1 197 ? 8.608 0.932 -19.408 1.00 94.06 197 SER A CA 1
ATOM 1512 C C . SER A 1 197 ? 9.634 1.755 -18.613 1.00 94.06 197 SER A C 1
ATOM 1514 O O . SER A 1 197 ? 10.561 1.195 -18.033 1.00 94.06 197 SER A O 1
ATOM 1516 N N . PRO A 1 198 ? 9.531 3.099 -18.601 1.00 94.38 198 PRO A N 1
ATOM 1517 C CA . PRO A 1 198 ? 10.479 3.959 -17.889 1.00 94.38 198 PRO A CA 1
ATOM 1518 C C . PRO A 1 198 ? 10.355 3.886 -16.366 1.00 94.38 198 PRO A C 1
ATOM 1520 O O . PRO A 1 198 ? 11.270 4.329 -15.679 1.00 94.38 198 PRO A O 1
ATOM 1523 N N . CYS A 1 199 ? 9.237 3.380 -15.848 1.00 95.81 199 CYS A N 1
ATOM 1524 C CA . CYS A 1 199 ? 8.984 3.241 -14.425 1.00 95.81 199 CYS A CA 1
ATOM 1525 C C . CYS A 1 199 ? 8.490 1.835 -14.108 1.00 95.81 199 CYS A C 1
ATOM 1527 O O . CYS A 1 199 ? 7.691 1.267 -14.850 1.00 95.81 199 CYS A O 1
ATOM 1529 N N . SER A 1 200 ? 8.925 1.341 -12.960 1.00 96.38 200 SER A N 1
ATOM 1530 C CA . SER A 1 200 ? 8.416 0.156 -12.298 1.00 96.38 200 SER A CA 1
ATOM 1531 C C . SER A 1 200 ? 7.753 0.556 -10.986 1.00 96.38 200 SER A C 1
ATOM 1533 O O . SER A 1 200 ? 8.155 1.524 -10.337 1.00 96.38 200 SER A O 1
ATOM 1535 N N . HIS A 1 201 ? 6.715 -0.172 -10.597 1.00 96.56 201 HIS A N 1
ATOM 1536 C CA . HIS A 1 201 ? 5.854 0.152 -9.471 1.00 96.56 201 HIS A CA 1
ATOM 1537 C C . HIS A 1 201 ? 5.668 -1.055 -8.565 1.00 96.56 201 HIS A C 1
ATOM 1539 O O . HIS A 1 201 ? 5.391 -2.147 -9.049 1.00 96.56 201 HIS A O 1
ATOM 1545 N N . ALA A 1 202 ? 5.748 -0.842 -7.255 1.00 96.88 202 ALA A N 1
ATOM 1546 C CA . ALA A 1 202 ? 5.569 -1.872 -6.240 1.00 96.88 202 ALA A CA 1
ATOM 1547 C C . ALA A 1 202 ? 4.473 -1.449 -5.256 1.00 96.88 202 ALA A C 1
ATOM 1549 O O . ALA A 1 202 ? 4.437 -0.307 -4.789 1.00 96.88 202 ALA A O 1
ATOM 1550 N N . MET A 1 203 ? 3.534 -2.346 -4.962 1.00 94.81 203 MET A N 1
ATOM 1551 C CA . MET A 1 203 ? 2.364 -1.998 -4.156 1.00 94.81 203 MET A CA 1
ATOM 1552 C C . MET A 1 203 ? 1.696 -3.210 -3.520 1.00 94.81 203 MET A C 1
ATOM 1554 O O . MET A 1 203 ? 1.682 -4.298 -4.086 1.00 94.81 203 MET A O 1
ATOM 1558 N N . LEU A 1 204 ? 1.056 -2.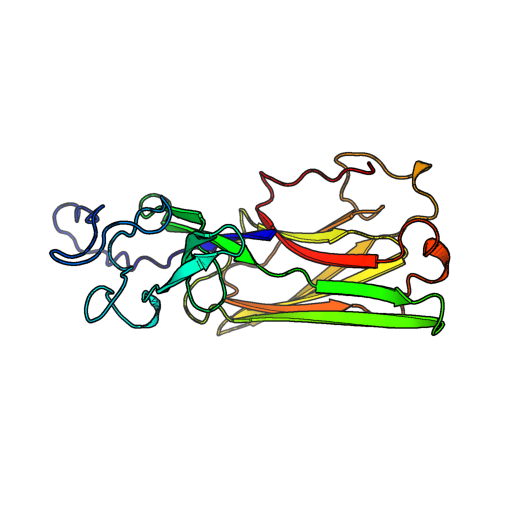988 -2.375 1.00 94.38 204 LEU A N 1
ATOM 1559 C CA . LEU A 1 204 ? 0.050 -3.903 -1.849 1.00 94.38 204 LEU A CA 1
ATOM 1560 C C . LEU A 1 204 ? -1.328 -3.496 -2.386 1.00 94.38 204 LEU A C 1
ATOM 1562 O O . LEU A 1 204 ? -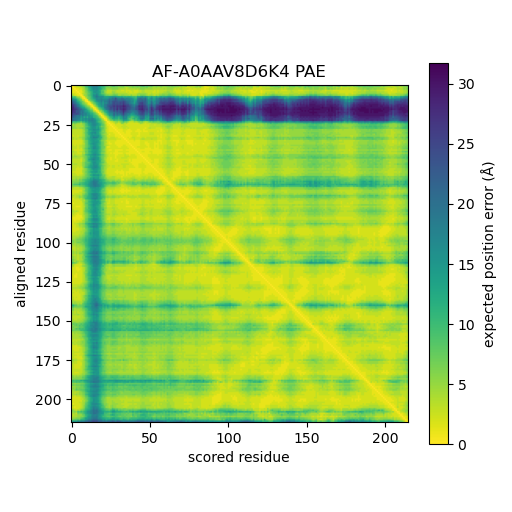1.672 -2.311 -2.326 1.00 94.38 204 LEU A O 1
ATOM 1566 N N . ARG A 1 205 ? -2.100 -4.451 -2.914 1.00 93.75 205 ARG A N 1
ATOM 1567 C CA . ARG A 1 205 ? -3.423 -4.194 -3.501 1.00 93.75 205 ARG A CA 1
ATOM 1568 C C . ARG A 1 205 ? -4.402 -5.334 -3.231 1.00 93.75 205 ARG A C 1
ATOM 1570 O O . ARG A 1 205 ? -4.006 -6.496 -3.207 1.00 93.75 205 ARG A O 1
ATOM 1577 N N . GLU A 1 206 ? -5.682 -4.986 -3.116 1.00 95.00 206 GLU A N 1
ATOM 1578 C CA . GLU A 1 206 ? -6.802 -5.927 -3.193 1.00 95.00 206 GLU A CA 1
ATOM 1579 C C . GLU A 1 206 ? -6.811 -6.697 -4.531 1.00 95.00 206 GLU A C 1
ATOM 1581 O O . GLU A 1 206 ? -6.951 -6.102 -5.603 1.00 95.00 206 GLU A O 1
ATOM 1586 N N . GLU A 1 207 ? -6.715 -8.024 -4.468 1.00 92.25 207 GLU A N 1
ATOM 1587 C CA . GLU A 1 207 ? -6.609 -8.905 -5.638 1.00 92.25 207 GLU A CA 1
ATOM 1588 C C . GLU A 1 207 ? -7.850 -8.840 -6.538 1.00 92.25 207 GLU A C 1
ATOM 1590 O O . GLU A 1 207 ? -7.732 -8.663 -7.747 1.00 92.25 207 GLU A O 1
ATOM 1595 N N . ALA A 1 208 ? -9.051 -8.918 -5.957 1.00 87.62 208 ALA A N 1
ATOM 1596 C CA . ALA A 1 208 ? -10.306 -9.031 -6.708 1.00 87.62 208 ALA A CA 1
ATOM 1597 C C . ALA A 1 208 ? -10.603 -7.831 -7.632 1.00 87.62 208 ALA A C 1
ATOM 1599 O O . ALA A 1 208 ? -11.433 -7.931 -8.533 1.00 87.62 208 ALA A O 1
ATOM 1600 N N . GLY A 1 209 ? -9.945 -6.691 -7.401 1.00 78.44 209 GLY A N 1
ATOM 1601 C CA . GLY A 1 209 ? -10.077 -5.480 -8.209 1.00 78.44 209 GLY A CA 1
ATOM 1602 C C . GLY A 1 209 ? -8.886 -5.209 -9.126 1.00 78.44 209 GLY A C 1
ATOM 1603 O O . GLY A 1 209 ? -8.777 -4.090 -9.634 1.00 78.44 209 GLY A O 1
ATOM 1604 N N . PHE A 1 210 ? -7.952 -6.151 -9.279 1.00 87.00 210 PHE A N 1
ATOM 1605 C CA . PHE A 1 210 ? -6.772 -5.989 -10.121 1.00 87.00 210 PHE A CA 1
ATOM 1606 C C . PHE A 1 210 ? -6.870 -6.813 -11.400 1.00 87.00 210 PHE A C 1
ATOM 1608 O O . PHE A 1 210 ? -7.127 -8.011 -11.377 1.00 87.00 210 PHE A O 1
ATOM 1615 N N . MET A 1 211 ? -6.605 -6.150 -12.520 1.00 89.00 211 MET A N 1
ATOM 1616 C CA . MET A 1 211 ? -6.356 -6.786 -13.801 1.00 89.00 211 MET A CA 1
ATOM 1617 C C . MET A 1 211 ? -5.187 -6.043 -14.429 1.00 89.00 211 MET A C 1
ATOM 1619 O O . MET A 1 211 ? -5.236 -4.817 -14.559 1.00 89.00 211 MET A O 1
ATOM 1623 N N . PHE A 1 212 ? -4.126 -6.773 -14.759 1.00 89.69 212 PHE A N 1
ATOM 1624 C CA . PHE A 1 212 ? -3.017 -6.203 -15.508 1.00 89.69 212 PHE A CA 1
ATOM 1625 C C . PHE A 1 212 ? -3.492 -5.837 -16.917 1.00 89.69 212 PHE A C 1
ATOM 1627 O O . PHE A 1 212 ? -4.202 -6.623 -17.544 1.00 89.69 212 PHE A O 1
ATOM 1634 N N . ASN A 1 213 ? -3.133 -4.646 -17.386 1.00 86.38 213 ASN A N 1
ATOM 1635 C CA . ASN A 1 213 ? -3.446 -4.169 -18.728 1.00 86.38 213 ASN A CA 1
ATOM 1636 C C . ASN A 1 213 ? -2.200 -3.505 -19.322 1.00 86.38 213 ASN A C 1
ATOM 1638 O O . ASN A 1 213 ? -1.407 -2.905 -18.591 1.00 86.38 213 ASN A O 1
ATOM 1642 N N . THR A 1 214 ? -2.043 -3.668 -20.626 1.00 81.25 214 THR A N 1
ATOM 1643 C CA . THR A 1 214 ? -0.919 -3.202 -21.433 1.00 81.25 214 THR A CA 1
ATOM 1644 C C . THR A 1 214 ? -1.198 -1.887 -22.172 1.00 81.25 214 THR A C 1
ATOM 1646 O O . THR A 1 214 ? -0.245 -1.283 -22.670 1.00 81.25 214 THR A O 1
ATOM 1649 N N . ASP A 1 215 ? -2.462 -1.439 -22.184 1.00 62.34 215 ASP A N 1
ATOM 1650 C CA . ASP A 1 215 ? -2.946 -0.173 -22.767 1.00 62.34 215 ASP A CA 1
ATOM 1651 C C . ASP A 1 215 ? -2.672 1.086 -21.916 1.00 62.34 215 ASP A C 1
ATOM 1653 O O . ASP A 1 215 ? -2.868 1.048 -20.674 1.00 62.34 215 ASP A O 1
#

Foldseek 3Di:
DKFKWAAPDPPDVDPDPPDPQQQAWDPPFDQDAQNEGAGPCAGEDDPRHPDLLRYWHWDQDPVRGTFTDRVPWTWDYDDVVRNMTMIDDDKWKWFQDPVVRDTDTDWDKFASVHTFGDQVFKKKKKAFAQWKKWKWFDDPPDIDIDMWAAHDQDLVPDDKQDAPRHRMHIDTDDPGGRIMTMDIDPVGACSNVCVQGRMMIIDMHGPVPDIDDSD